Protein AF-A0A7G9XML8-F1 (afdb_monomer_lite)

Sequence (199 aa):
MRRSERLTMWCGAALVASASVTAAAVLVSNGARPLPAREPSGSVPADLAWAVFELCSRPADGRHNILGAWSIDLQDGLLSVDVSESESPADAVDAYEREVNGCLDDYRIGDPATVGFAYQPIIESPAERLLAYDVATRWLLPCIEGHDALPDVVPGVRDYLDARRATWFDLYLNRAVDFEDLLDARRDCGPPTQPYRLL

Radius of gyration: 21.84 Å; chains: 1; bounding box: 42×43×75 Å

Structure (mmCIF, N/CA/C/O backbone):
data_AF-A0A7G9XML8-F1
#
_entry.id   AF-A0A7G9XML8-F1
#
loop_
_atom_site.group_PDB
_atom_site.id
_atom_site.type_symbol
_atom_site.label_atom_id
_atom_site.label_alt_id
_atom_site.label_comp_id
_atom_site.label_asym_id
_atom_site.label_entity_id
_atom_site.label_seq_id
_atom_site.pdbx_PDB_ins_code
_atom_site.Cartn_x
_atom_site.Cartn_y
_atom_site.Cartn_z
_atom_site.occupancy
_atom_site.B_iso_or_equiv
_atom_site.auth_seq_id
_atom_site.auth_comp_id
_atom_site.auth_asym_id
_atom_site.auth_atom_id
_atom_site.pdbx_PDB_model_num
ATOM 1 N N . MET A 1 1 ? -2.679 20.572 52.608 1.00 57.00 1 MET A N 1
ATOM 2 C CA . MET A 1 1 ? -3.728 20.641 51.571 1.00 57.00 1 MET A CA 1
ATOM 3 C C . MET A 1 1 ? -4.949 21.345 52.118 1.00 57.00 1 MET A C 1
ATOM 5 O O . MET A 1 1 ? -5.525 20.882 53.101 1.00 57.00 1 MET A O 1
ATOM 9 N N . ARG A 1 2 ? -5.324 22.462 51.502 1.00 73.62 2 ARG A N 1
ATOM 10 C CA . ARG A 1 2 ? -6.548 23.203 51.830 1.00 73.62 2 ARG A CA 1
ATOM 11 C C . ARG A 1 2 ? -7.771 22.424 51.321 1.00 73.62 2 ARG A C 1
ATOM 13 O O . ARG A 1 2 ? -7.673 21.660 50.365 1.00 73.62 2 ARG A O 1
ATOM 20 N N . ARG A 1 3 ? -8.935 22.589 51.964 1.00 69.50 3 ARG A N 1
ATOM 21 C CA . ARG A 1 3 ? -10.195 21.904 51.578 1.00 69.50 3 ARG A CA 1
ATOM 22 C C . ARG A 1 3 ? -10.560 22.121 50.103 1.00 69.50 3 ARG A C 1
ATOM 24 O O . ARG A 1 3 ? -11.086 21.208 49.478 1.00 69.50 3 ARG A O 1
ATOM 31 N N . SER A 1 4 ? -10.239 23.295 49.563 1.00 65.25 4 SER A N 1
ATOM 32 C CA . SER A 1 4 ? -10.429 23.641 48.153 1.00 65.25 4 SER A CA 1
ATOM 33 C C . SER A 1 4 ? -9.603 22.759 47.214 1.00 65.25 4 SER A C 1
ATOM 35 O O . SER A 1 4 ? -10.154 22.241 46.258 1.00 65.25 4 SER A O 1
ATOM 37 N N . GLU A 1 5 ? -8.329 22.498 47.520 1.00 66.19 5 GLU A N 1
ATOM 38 C CA . GLU A 1 5 ? -7.437 21.668 46.689 1.00 66.19 5 GLU A CA 1
ATOM 39 C C . GLU A 1 5 ? -7.901 20.209 46.618 1.00 66.19 5 GLU A C 1
ATOM 41 O O . GLU A 1 5 ? -7.805 19.571 45.572 1.00 66.19 5 GLU A O 1
ATOM 46 N N . ARG A 1 6 ? -8.454 19.686 47.722 1.00 70.12 6 ARG A N 1
ATOM 47 C CA . ARG A 1 6 ? -9.053 18.345 47.734 1.00 70.12 6 ARG A CA 1
ATOM 48 C C . ARG A 1 6 ? -10.286 18.293 46.835 1.00 70.12 6 ARG A C 1
ATOM 50 O O . ARG A 1 6 ? -10.384 17.388 46.022 1.00 70.12 6 ARG A O 1
ATOM 57 N N . LEU A 1 7 ? -11.191 19.266 46.920 1.00 73.56 7 LEU A N 1
ATOM 58 C CA . LEU A 1 7 ? -12.383 19.300 46.064 1.00 73.56 7 LEU A CA 1
ATOM 59 C C . LEU A 1 7 ? -12.026 19.357 44.572 1.00 73.56 7 LEU A C 1
ATOM 61 O O . LEU A 1 7 ? -12.588 18.594 43.792 1.00 73.56 7 LEU A O 1
ATOM 65 N N . THR A 1 8 ? -11.047 20.176 44.178 1.00 72.81 8 THR A N 1
ATOM 66 C CA . THR A 1 8 ? -10.618 20.261 42.773 1.00 72.81 8 THR A CA 1
ATOM 67 C C . THR A 1 8 ? -10.002 18.953 42.278 1.00 72.81 8 THR A C 1
ATOM 69 O O . THR A 1 8 ? -10.292 18.521 41.166 1.00 72.81 8 THR A O 1
ATOM 72 N N . MET A 1 9 ? -9.194 18.288 43.110 1.00 77.56 9 MET A N 1
ATOM 73 C CA . MET A 1 9 ? -8.561 17.011 42.768 1.00 77.56 9 MET A CA 1
ATOM 74 C C . MET A 1 9 ? -9.592 15.881 42.618 1.00 77.56 9 MET A C 1
ATOM 76 O O . MET A 1 9 ? -9.507 15.096 41.677 1.00 77.56 9 MET A O 1
ATOM 80 N N . TRP A 1 10 ? -10.601 15.831 43.495 1.00 77.00 10 TRP A N 1
ATOM 81 C CA . TRP A 1 10 ? -11.688 14.849 43.413 1.00 77.00 10 TRP A CA 1
ATOM 82 C C . TRP A 1 10 ? -12.587 15.079 42.194 1.00 77.00 10 TRP A C 1
ATOM 84 O O . TRP A 1 10 ? -12.916 14.122 41.497 1.00 77.00 10 TRP A O 1
ATOM 94 N N . CYS A 1 11 ? -12.932 16.332 41.885 1.00 75.31 11 CYS A N 1
ATOM 95 C CA . CYS A 1 11 ? -13.690 16.656 40.676 1.00 75.31 11 CYS A CA 1
ATOM 96 C C . CYS A 1 11 ? -12.900 16.336 39.399 1.00 75.31 11 CYS A C 1
ATOM 98 O O . CYS A 1 11 ? -13.459 15.766 38.466 1.00 75.31 11 CYS A O 1
ATOM 100 N N . GLY A 1 12 ? -11.598 16.644 39.366 1.00 68.25 12 GLY A N 1
ATOM 101 C CA . GLY A 1 12 ? -10.725 16.297 38.241 1.00 68.25 12 GLY A CA 1
ATOM 102 C C . GLY A 1 12 ? -10.620 14.785 38.032 1.00 68.25 12 GLY A C 1
ATOM 103 O O . GLY A 1 12 ? -10.795 14.305 36.915 1.00 68.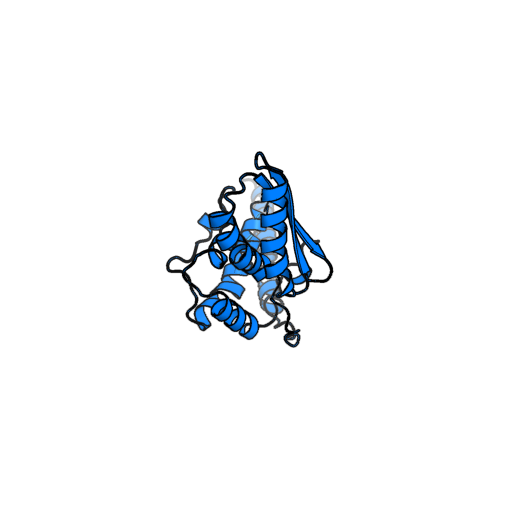25 12 GLY A O 1
ATOM 104 N N . ALA A 1 13 ? -10.424 14.019 39.109 1.00 75.25 13 ALA A N 1
ATOM 105 C CA . ALA A 1 13 ? -10.383 12.559 39.046 1.00 75.25 13 ALA A CA 1
ATOM 106 C C . ALA A 1 13 ? -11.720 11.954 38.582 1.00 75.25 13 ALA A C 1
ATOM 108 O O . ALA A 1 13 ? -11.724 11.035 37.766 1.00 75.25 13 ALA A O 1
ATOM 109 N N . ALA A 1 14 ? -12.852 12.491 39.047 1.00 78.88 14 ALA A N 1
ATOM 110 C CA . ALA A 1 14 ? -14.181 12.046 38.626 1.00 78.88 14 ALA A CA 1
ATOM 111 C C . ALA A 1 14 ? -14.460 12.347 37.142 1.00 78.88 14 ALA A C 1
ATOM 113 O O . ALA A 1 14 ? -15.047 11.521 36.440 1.00 78.88 14 ALA A O 1
ATOM 114 N N . LEU A 1 15 ? -14.005 13.497 36.639 1.00 78.06 15 LEU A N 1
ATOM 115 C CA . LEU A 1 15 ? -14.110 13.848 35.221 1.00 78.06 15 LEU A CA 1
ATOM 116 C C . LEU A 1 15 ? -13.270 12.917 34.342 1.00 78.06 15 LEU A C 1
ATOM 118 O O . LEU A 1 15 ? -13.770 12.407 33.346 1.00 78.06 15 LEU A O 1
ATOM 122 N N . VAL A 1 16 ? -12.029 12.624 34.738 1.00 79.38 16 VAL A N 1
ATOM 123 C CA . VAL A 1 16 ? -11.179 11.679 33.996 1.00 79.38 16 VAL A CA 1
ATOM 124 C C . VAL A 1 16 ? -11.773 10.270 34.030 1.00 79.38 16 VAL A C 1
ATOM 126 O O . VAL A 1 16 ? -11.866 9.620 32.994 1.00 79.38 16 VAL A O 1
ATOM 129 N N . ALA A 1 17 ? -12.241 9.804 35.192 1.00 80.81 17 ALA A N 1
ATOM 130 C CA . ALA A 1 17 ? -12.852 8.483 35.318 1.00 80.81 17 ALA A CA 1
ATOM 131 C C . ALA A 1 17 ? -14.128 8.350 34.471 1.00 80.81 17 ALA A C 1
ATOM 133 O O . ALA A 1 17 ? -14.302 7.353 33.774 1.00 80.81 17 ALA A O 1
ATOM 134 N N . SER A 1 18 ? -15.003 9.360 34.488 1.00 77.88 18 SER A N 1
ATOM 135 C CA . SER A 1 18 ? -16.227 9.359 33.675 1.00 77.88 18 SER A CA 1
ATOM 136 C C . SER A 1 18 ? -15.929 9.427 32.177 1.00 77.88 18 SER A C 1
ATOM 138 O O . SER A 1 18 ? -16.550 8.688 31.413 1.00 77.88 18 SER A O 1
ATOM 140 N N . ALA A 1 19 ? -14.942 10.219 31.750 1.00 73.44 19 ALA A N 1
ATOM 141 C CA . ALA A 1 19 ? -14.500 10.253 30.358 1.00 73.44 19 ALA A CA 1
ATOM 142 C C . ALA A 1 19 ? -13.973 8.884 29.894 1.00 73.44 19 ALA A C 1
ATOM 144 O O . ALA A 1 19 ? -14.398 8.388 28.852 1.00 73.44 19 ALA A O 1
ATOM 145 N N . SER A 1 20 ? -13.132 8.229 30.700 1.00 75.19 20 SER A N 1
ATOM 146 C CA . SER A 1 20 ? -12.597 6.896 30.398 1.00 75.19 20 SER A CA 1
ATOM 147 C C . SER A 1 20 ? -13.688 5.827 30.311 1.00 75.19 20 SER A C 1
ATOM 149 O O . SER A 1 20 ? -13.688 5.022 29.382 1.00 75.19 20 SER A O 1
ATOM 151 N N . VAL A 1 21 ? -14.649 5.829 31.243 1.00 80.56 21 VAL A N 1
ATOM 152 C CA . VAL A 1 21 ? -15.778 4.882 31.227 1.00 80.56 21 VAL A CA 1
ATOM 153 C C . VAL A 1 21 ? -16.678 5.122 30.017 1.00 80.56 21 VAL A C 1
ATOM 155 O O . VAL A 1 21 ? -17.102 4.166 29.374 1.00 80.56 21 VAL A O 1
ATOM 158 N N . THR A 1 22 ? -16.942 6.382 29.670 1.00 76.75 22 THR A N 1
ATOM 159 C CA . THR A 1 22 ? -17.778 6.723 28.510 1.00 76.75 22 THR A CA 1
ATOM 160 C C . THR A 1 22 ? -17.092 6.316 27.210 1.00 76.75 22 THR A C 1
ATOM 162 O O . THR A 1 22 ? -17.722 5.692 26.361 1.00 76.75 22 THR A O 1
ATOM 165 N N . ALA A 1 23 ? -15.790 6.583 27.076 1.00 67.94 23 ALA A N 1
ATOM 166 C CA . ALA A 1 23 ? -15.000 6.146 25.929 1.00 67.94 23 ALA A CA 1
ATOM 167 C C . ALA A 1 23 ? -14.998 4.614 25.793 1.00 67.94 23 ALA A C 1
ATOM 169 O O . ALA A 1 23 ? -15.255 4.096 24.708 1.00 67.94 23 ALA A O 1
ATOM 170 N N . ALA A 1 24 ? -14.801 3.885 26.898 1.00 71.06 24 ALA A N 1
ATOM 171 C CA . ALA A 1 24 ? -14.866 2.426 26.908 1.00 71.06 24 ALA A CA 1
ATOM 172 C C . ALA A 1 24 ? -16.262 1.902 26.528 1.00 71.06 24 ALA A C 1
ATOM 174 O O . ALA A 1 24 ? -16.375 0.990 25.717 1.00 71.06 24 ALA A O 1
ATOM 175 N N . ALA A 1 25 ? -17.335 2.496 27.055 1.00 70.12 25 ALA A N 1
ATOM 176 C CA . ALA A 1 25 ? -18.705 2.095 26.738 1.00 70.12 25 ALA A CA 1
ATOM 177 C C . ALA A 1 25 ? -19.073 2.371 25.270 1.00 70.12 25 ALA A C 1
ATOM 179 O O . ALA A 1 25 ? -19.730 1.549 24.628 1.00 70.12 25 ALA A O 1
ATOM 180 N N . VAL A 1 26 ? -18.624 3.499 24.714 1.00 71.81 26 VAL A N 1
ATOM 181 C CA . VAL A 1 26 ? -18.795 3.826 23.291 1.00 71.81 26 VAL A CA 1
ATOM 182 C C . VAL A 1 26 ? -18.026 2.834 22.417 1.00 71.81 26 VAL A C 1
ATOM 184 O O . VAL A 1 26 ? -18.598 2.317 21.459 1.00 71.81 26 VAL A O 1
ATOM 187 N N . LEU A 1 27 ? -16.786 2.499 22.784 1.00 67.44 27 LEU A N 1
ATOM 188 C CA . LEU A 1 27 ? -15.982 1.479 22.105 1.00 67.44 27 LEU A CA 1
ATOM 189 C C . LEU A 1 27 ? -16.622 0.089 22.180 1.00 67.44 27 LEU A C 1
ATOM 191 O O . LEU A 1 27 ? -16.648 -0.616 21.186 1.00 67.44 27 LEU A O 1
ATOM 195 N N . VAL A 1 28 ? -17.196 -0.318 23.310 1.00 71.81 28 VAL A N 1
ATOM 196 C CA . VAL A 1 28 ? -17.863 -1.629 23.412 1.00 71.81 28 VAL A CA 1
ATOM 197 C C . VAL A 1 28 ? -19.164 -1.663 22.603 1.00 71.81 28 VAL A C 1
ATOM 199 O O . VAL A 1 28 ? -19.473 -2.666 21.969 1.00 71.81 28 VAL A O 1
ATOM 202 N N . SER A 1 29 ? -19.932 -0.570 22.596 1.00 64.12 29 SER A N 1
ATOM 203 C CA . SER A 1 29 ? -21.234 -0.514 21.911 1.00 64.12 29 SER A CA 1
ATOM 204 C C . SER A 1 29 ? -21.146 -0.279 20.400 1.00 64.12 29 SER A C 1
ATOM 206 O O . SER A 1 29 ? -22.057 -0.677 19.670 1.00 64.12 29 SER A O 1
ATOM 208 N N . ASN A 1 30 ? -20.070 0.352 19.920 1.00 58.28 30 ASN A N 1
ATOM 209 C CA . ASN A 1 30 ? -19.901 0.714 18.509 1.00 58.28 30 ASN A CA 1
ATOM 210 C C . ASN A 1 30 ? -18.621 0.156 17.869 1.00 58.28 30 ASN A C 1
ATOM 212 O O . ASN A 1 30 ? -18.484 0.224 16.653 1.00 58.28 30 ASN A O 1
ATOM 216 N N . GLY A 1 31 ? -17.688 -0.391 18.648 1.00 43.03 31 GLY A N 1
ATOM 217 C CA . GLY A 1 31 ? -16.315 -0.665 18.207 1.00 43.03 31 GLY A CA 1
ATOM 218 C C . GLY A 1 31 ? -16.097 -1.917 17.368 1.00 43.03 31 GLY A C 1
ATOM 219 O O . GLY A 1 31 ? -14.954 -2.217 17.056 1.00 43.03 31 GLY A O 1
ATOM 220 N N . ALA A 1 32 ? -17.143 -2.636 16.974 1.00 44.62 32 ALA A N 1
ATOM 221 C CA . ALA A 1 32 ? -17.029 -3.712 15.992 1.00 44.62 32 ALA A CA 1
ATOM 222 C C . ALA A 1 32 ? -18.414 -4.053 15.436 1.00 44.62 32 ALA A C 1
ATOM 224 O O . ALA A 1 32 ? -18.978 -5.102 15.738 1.00 44.62 32 ALA A O 1
ATOM 225 N N . ARG A 1 33 ? -19.019 -3.153 14.653 1.00 45.78 33 ARG A N 1
ATOM 226 C CA . ARG A 1 33 ? -20.090 -3.601 13.756 1.00 45.78 33 ARG A CA 1
ATOM 227 C C . ARG A 1 33 ? -19.425 -4.118 12.486 1.00 45.78 33 ARG A C 1
ATOM 229 O O . ARG A 1 33 ? -18.713 -3.329 11.865 1.00 45.78 33 ARG A O 1
ATOM 236 N N . PRO A 1 34 ? -19.631 -5.395 12.111 1.00 44.47 34 PRO A N 1
ATOM 237 C CA . PRO A 1 34 ? -19.192 -5.890 10.818 1.00 44.47 34 PRO A CA 1
ATOM 238 C C . PRO A 1 34 ? -19.769 -4.961 9.760 1.00 44.47 34 PRO A C 1
ATOM 240 O O . PRO A 1 34 ? -20.989 -4.770 9.692 1.00 44.47 34 PRO A O 1
ATOM 243 N N . LEU A 1 35 ? -18.899 -4.314 8.995 1.00 48.81 35 LEU A N 1
ATOM 244 C CA . LEU A 1 35 ? -19.364 -3.578 7.836 1.00 48.81 35 LEU A CA 1
ATOM 245 C C . LEU A 1 35 ? -19.873 -4.604 6.822 1.00 48.81 35 LEU A C 1
ATOM 247 O O . LEU A 1 35 ? -19.324 -5.707 6.745 1.00 48.81 35 LEU A O 1
ATOM 251 N N . PRO A 1 36 ? -20.963 -4.300 6.098 1.00 46.88 36 PRO A N 1
ATOM 252 C CA . PRO A 1 36 ? -21.471 -5.216 5.095 1.00 46.88 36 PRO A CA 1
ATOM 253 C C . PRO A 1 36 ? -20.340 -5.523 4.114 1.00 46.88 36 PRO A C 1
ATOM 255 O O . PRO A 1 36 ? -19.750 -4.603 3.541 1.00 46.88 36 PRO A O 1
ATOM 258 N N . ALA A 1 37 ? -20.028 -6.810 3.958 1.00 48.31 37 ALA A N 1
ATOM 259 C CA . ALA A 1 37 ? -19.099 -7.261 2.941 1.00 48.31 37 ALA A CA 1
ATOM 260 C C . ALA A 1 37 ? -19.627 -6.766 1.589 1.00 48.31 37 ALA A C 1
ATOM 262 O O . ALA A 1 37 ? -20.730 -7.125 1.174 1.00 48.31 37 ALA A O 1
ATOM 263 N N . ARG A 1 38 ? -18.881 -5.873 0.935 1.00 53.16 38 ARG A N 1
ATOM 264 C CA . ARG A 1 38 ? -19.105 -5.610 -0.486 1.00 53.16 38 ARG A CA 1
ATOM 265 C C . ARG A 1 38 ? -18.672 -6.860 -1.240 1.00 53.16 38 ARG A C 1
ATOM 267 O O . ARG A 1 38 ? -17.655 -7.450 -0.887 1.00 53.16 38 ARG A O 1
ATOM 274 N N . GLU A 1 39 ? -19.451 -7.252 -2.245 1.00 49.41 39 GLU A N 1
ATOM 275 C CA . GLU A 1 39 ? -19.050 -8.324 -3.154 1.00 49.41 39 GLU A CA 1
ATOM 276 C C . GLU A 1 39 ? -17.652 -8.023 -3.720 1.00 49.41 39 GLU A C 1
ATOM 278 O O . GLU A 1 39 ? -17.368 -6.854 -4.017 1.00 49.41 39 GLU A O 1
ATOM 283 N N . PRO A 1 40 ? -16.777 -9.036 -3.858 1.00 54.44 40 PRO A N 1
ATOM 284 C CA . PRO A 1 40 ? -15.462 -8.836 -4.441 1.00 54.44 40 PRO A CA 1
ATOM 285 C C . PRO A 1 40 ? -15.636 -8.276 -5.853 1.00 54.44 40 PRO A C 1
ATOM 287 O O . PRO A 1 40 ? -16.155 -8.945 -6.743 1.00 54.44 40 PRO A O 1
ATOM 290 N N . SER A 1 41 ? -15.191 -7.044 -6.082 1.00 60.09 41 SER A N 1
ATOM 291 C CA . SER A 1 41 ? -15.309 -6.349 -7.370 1.00 60.09 41 SER A CA 1
ATOM 292 C C . SER A 1 41 ? -14.371 -6.902 -8.453 1.00 60.09 41 SER A C 1
ATOM 294 O O . SER A 1 41 ? -14.125 -6.230 -9.450 1.00 60.09 41 SER A O 1
ATOM 296 N N . GLY A 1 42 ? -13.775 -8.082 -8.248 1.00 71.75 42 GLY A N 1
ATOM 297 C CA . GLY A 1 42 ? -12.651 -8.611 -9.032 1.00 71.75 42 GLY A CA 1
ATOM 298 C C . GLY A 1 42 ? -11.346 -7.817 -8.861 1.00 71.75 42 GLY A C 1
ATOM 299 O O . GLY A 1 42 ? -10.267 -8.367 -9.053 1.00 71.75 42 GLY A O 1
ATOM 300 N N . SER A 1 43 ? -11.433 -6.554 -8.437 1.00 86.69 43 SER A N 1
ATOM 301 C CA . SER A 1 43 ? -10.304 -5.666 -8.173 1.00 86.69 43 SER A CA 1
ATOM 302 C C . SER A 1 43 ? -9.438 -6.136 -7.005 1.00 86.69 43 SER A C 1
ATOM 304 O O . SER A 1 43 ? -9.937 -6.687 -6.021 1.00 86.69 43 SER A O 1
ATOM 306 N N . VAL A 1 44 ? -8.153 -5.814 -7.080 1.00 87.31 44 VAL A N 1
ATOM 307 C CA . VAL A 1 44 ? -7.190 -5.944 -5.991 1.00 87.31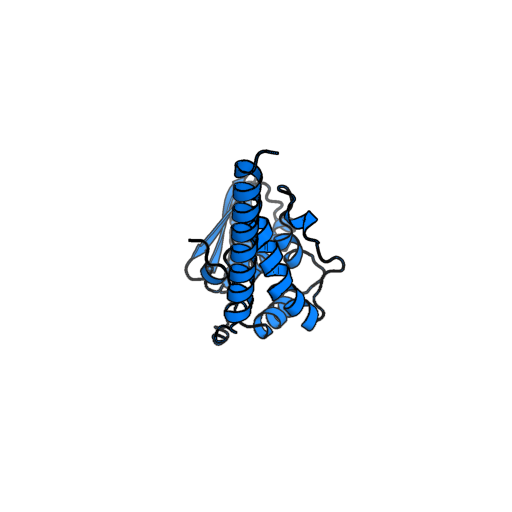 44 VAL A CA 1
ATOM 308 C C . VAL A 1 44 ? -7.575 -4.986 -4.852 1.00 87.31 44 VAL A C 1
ATOM 310 O O . VAL A 1 44 ? -7.826 -3.804 -5.110 1.00 87.31 44 VAL A O 1
ATOM 313 N N . PRO A 1 45 ? -7.654 -5.451 -3.592 1.00 83.31 45 PRO A N 1
ATOM 314 C CA . PRO A 1 45 ? -7.819 -4.581 -2.430 1.00 83.31 45 PRO A CA 1
ATOM 315 C C . PRO A 1 45 ? -6.771 -3.461 -2.406 1.00 83.31 45 PRO A C 1
ATOM 317 O O . PRO A 1 45 ? -5.590 -3.700 -2.639 1.00 83.31 45 PRO A O 1
ATOM 320 N N . ALA A 1 46 ? -7.193 -2.224 -2.143 1.00 81.25 46 ALA A N 1
ATOM 321 C CA . ALA A 1 46 ? -6.321 -1.055 -2.287 1.00 81.25 46 ALA A CA 1
ATOM 322 C C . ALA A 1 46 ? -5.128 -1.029 -1.308 1.00 81.25 46 ALA A C 1
ATOM 324 O O . ALA A 1 46 ? -4.147 -0.332 -1.546 1.00 81.25 46 ALA A O 1
ATOM 325 N N . ASP A 1 47 ? -5.175 -1.815 -0.233 1.00 77.25 47 ASP A N 1
ATOM 326 C CA . ASP A 1 47 ? -4.087 -2.017 0.721 1.00 77.25 47 ASP A CA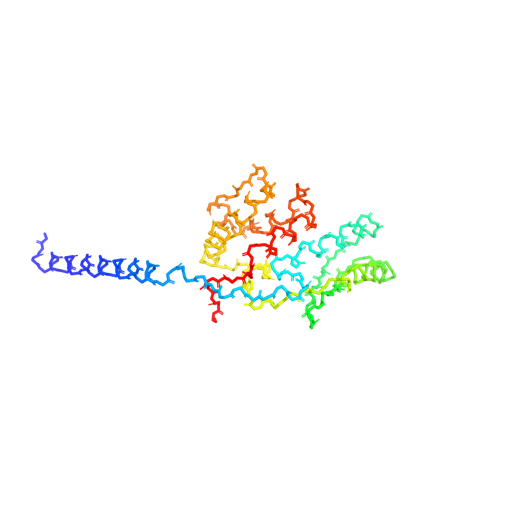 1
ATOM 327 C C . ASP A 1 47 ? -2.974 -2.910 0.162 1.00 77.25 47 ASP A C 1
ATOM 329 O O . ASP A 1 47 ? -1.864 -2.887 0.682 1.00 77.25 47 ASP A O 1
ATOM 333 N N . LEU A 1 48 ? -3.242 -3.625 -0.934 1.00 82.31 48 LEU A N 1
ATOM 334 C CA . LEU A 1 48 ? -2.261 -4.411 -1.680 1.00 82.31 48 LEU A CA 1
ATOM 335 C C . LEU A 1 48 ? -1.669 -3.661 -2.885 1.00 82.31 48 LEU A C 1
ATOM 337 O O . LEU A 1 48 ? -0.847 -4.230 -3.599 1.00 82.31 48 LEU A O 1
ATOM 341 N N . ALA A 1 49 ? -2.034 -2.393 -3.117 1.00 84.19 49 ALA A N 1
ATOM 342 C CA . ALA A 1 49 ? -1.538 -1.607 -4.255 1.00 84.19 49 ALA A CA 1
ATOM 343 C C . ALA A 1 49 ? 0.001 -1.557 -4.315 1.00 84.19 49 ALA A C 1
ATOM 345 O O . ALA A 1 49 ? 0.597 -1.709 -5.378 1.00 84.19 49 ALA A O 1
ATOM 346 N N . TRP A 1 50 ? 0.653 -1.423 -3.159 1.00 80.94 50 TRP A N 1
ATOM 347 C CA . TRP A 1 50 ? 2.112 -1.441 -3.058 1.00 80.94 50 TRP A CA 1
ATOM 348 C C . TRP A 1 50 ? 2.734 -2.812 -3.344 1.00 80.94 50 TRP A C 1
ATOM 350 O O . TRP A 1 50 ? 3.805 -2.878 -3.941 1.00 80.94 50 TRP A O 1
ATOM 360 N N . ALA A 1 51 ? 2.063 -3.900 -2.958 1.00 82.81 51 ALA A N 1
ATOM 361 C CA . ALA A 1 51 ? 2.522 -5.252 -3.268 1.00 82.81 51 ALA A CA 1
ATOM 362 C C . ALA A 1 51 ? 2.452 -5.526 -4.781 1.00 82.81 51 ALA A C 1
ATOM 364 O O . ALA A 1 51 ? 3.395 -6.082 -5.339 1.00 82.81 51 ALA A O 1
ATOM 365 N N . VAL A 1 52 ? 1.390 -5.056 -5.451 1.00 87.75 52 VAL A N 1
ATOM 366 C CA . VAL A 1 52 ? 1.275 -5.082 -6.921 1.00 87.75 52 VAL A CA 1
ATOM 367 C C . VAL A 1 52 ? 2.400 -4.280 -7.569 1.00 87.75 52 VAL A C 1
ATOM 369 O O . VAL A 1 52 ? 3.072 -4.782 -8.468 1.00 87.75 52 VAL A O 1
ATOM 372 N N . PHE A 1 53 ? 2.636 -3.051 -7.095 1.00 87.12 53 PHE A N 1
ATOM 373 C CA . PHE A 1 53 ? 3.725 -2.226 -7.610 1.00 87.12 53 PHE A CA 1
ATOM 374 C C . PHE A 1 53 ? 5.069 -2.962 -7.528 1.00 87.12 53 PHE A C 1
ATOM 376 O O . PHE A 1 53 ? 5.765 -3.048 -8.534 1.00 87.12 53 PHE A O 1
ATOM 383 N N . GLU A 1 54 ? 5.412 -3.555 -6.383 1.00 84.38 54 GLU A N 1
ATOM 384 C CA . GLU A 1 54 ? 6.691 -4.259 -6.209 1.00 84.38 54 GLU A CA 1
ATOM 385 C C . GLU A 1 54 ? 6.803 -5.568 -6.985 1.00 84.38 54 GLU A C 1
ATOM 387 O O . GLU A 1 54 ? 7.900 -5.920 -7.429 1.00 84.38 54 GLU A O 1
ATOM 392 N N . LEU A 1 55 ? 5.688 -6.277 -7.182 1.00 87.44 55 LEU A N 1
ATOM 393 C CA . LEU A 1 55 ? 5.630 -7.434 -8.072 1.00 87.44 55 LEU A CA 1
ATOM 394 C C . LEU A 1 55 ? 6.029 -7.040 -9.504 1.00 87.44 55 LEU A C 1
ATOM 396 O O . LEU A 1 55 ? 6.798 -7.758 -10.146 1.00 87.44 55 LEU A O 1
ATOM 400 N N . CYS A 1 56 ? 5.552 -5.885 -9.974 1.00 90.31 56 CYS A N 1
ATOM 401 C CA . CYS A 1 56 ? 5.828 -5.382 -11.316 1.00 90.31 56 CYS A CA 1
ATOM 402 C C . CYS A 1 56 ? 7.193 -4.685 -11.450 1.00 90.31 56 CYS A C 1
ATOM 404 O O . CYS A 1 56 ? 7.873 -4.869 -12.461 1.00 90.31 56 CYS A O 1
ATOM 406 N N . SER A 1 57 ? 7.624 -3.908 -10.453 1.00 88.19 57 SER A N 1
ATOM 407 C CA . SER A 1 57 ? 8.835 -3.083 -10.542 1.00 88.19 57 SER A CA 1
ATOM 408 C C . SER A 1 57 ? 10.121 -3.855 -10.276 1.00 88.19 57 SER A C 1
ATOM 410 O O . SER A 1 57 ? 11.085 -3.683 -11.016 1.00 88.19 57 SER A O 1
ATOM 412 N N . ARG A 1 58 ? 10.162 -4.789 -9.314 1.00 84.75 58 ARG A N 1
ATOM 413 C CA . ARG A 1 58 ? 11.416 -5.487 -8.958 1.00 84.75 58 ARG A CA 1
ATOM 414 C C . ARG A 1 58 ? 12.106 -6.214 -10.116 1.00 84.75 58 ARG A C 1
ATOM 416 O O . ARG A 1 58 ? 13.335 -6.124 -10.217 1.00 84.75 58 ARG A O 1
ATOM 423 N N . PRO A 1 59 ? 11.397 -6.976 -10.974 1.00 83.06 59 PRO A N 1
ATOM 424 C CA . PRO A 1 59 ? 12.031 -7.608 -12.127 1.00 83.06 59 PRO A CA 1
ATOM 425 C C . PRO A 1 59 ? 12.632 -6.577 -13.089 1.00 83.06 59 PRO A C 1
ATOM 427 O O . PRO A 1 59 ? 13.703 -6.825 -13.648 1.00 83.06 59 PRO A O 1
ATOM 430 N N . ALA A 1 60 ? 11.962 -5.433 -13.255 1.00 82.50 60 ALA A N 1
ATOM 431 C CA . ALA A 1 60 ? 12.414 -4.324 -14.083 1.00 82.50 60 ALA A CA 1
ATOM 432 C C . ALA A 1 60 ? 13.617 -3.603 -13.449 1.00 82.50 60 ALA A C 1
ATOM 434 O O . ALA A 1 60 ? 14.596 -3.341 -14.147 1.00 82.50 60 ALA A O 1
ATOM 435 N N . ASP A 1 61 ? 13.618 -3.379 -12.132 1.00 82.56 61 ASP A N 1
ATOM 436 C CA . ASP A 1 61 ? 14.721 -2.749 -11.392 1.00 82.56 61 ASP A CA 1
ATOM 437 C C . ASP A 1 61 ? 16.032 -3.513 -11.604 1.00 82.56 61 ASP A C 1
ATOM 439 O O . ASP A 1 61 ? 17.066 -2.924 -11.918 1.00 82.56 61 ASP A O 1
ATOM 443 N N . GLY A 1 62 ? 15.986 -4.846 -11.501 1.00 77.06 62 GLY A N 1
ATOM 444 C CA . GLY A 1 62 ? 17.155 -5.700 -11.716 1.00 77.06 62 GLY A CA 1
ATOM 445 C C . GLY A 1 62 ? 17.679 -5.698 -13.158 1.00 77.06 62 GLY A C 1
ATOM 446 O O . GLY A 1 62 ? 18.854 -5.997 -13.373 1.00 77.06 62 GLY A O 1
ATOM 447 N N . ARG A 1 63 ? 16.831 -5.376 -14.145 1.00 83.75 63 ARG A N 1
ATOM 448 C CA . ARG A 1 63 ? 17.190 -5.322 -15.574 1.00 83.75 63 ARG A CA 1
ATOM 449 C C . ARG A 1 63 ? 17.693 -3.949 -16.006 1.00 83.75 63 ARG A C 1
ATOM 451 O O . ARG A 1 63 ? 18.692 -3.868 -16.717 1.00 83.75 63 ARG A O 1
ATOM 458 N N . HIS A 1 64 ? 16.988 -2.899 -15.600 1.00 80.69 64 HIS A N 1
ATOM 459 C CA . HIS A 1 64 ? 17.202 -1.533 -16.082 1.00 80.69 64 HIS A CA 1
ATOM 460 C C . HIS A 1 64 ? 18.085 -0.708 -15.146 1.00 80.69 64 HIS A C 1
ATOM 462 O O . HIS A 1 64 ? 18.703 0.253 -15.595 1.00 80.69 64 HIS A O 1
ATOM 468 N N . ASN A 1 65 ? 18.193 -1.100 -13.869 1.00 81.19 65 ASN A N 1
ATOM 469 C CA . ASN A 1 65 ? 19.009 -0.431 -12.853 1.00 81.19 65 ASN A CA 1
ATOM 470 C C . ASN A 1 65 ? 18.758 1.089 -12.803 1.00 81.19 65 ASN A C 1
ATOM 472 O O . ASN A 1 65 ? 19.696 1.891 -12.754 1.00 81.19 65 ASN A O 1
ATOM 476 N N . ILE A 1 66 ? 17.482 1.481 -12.868 1.00 79.88 66 ILE A N 1
ATOM 477 C CA . ILE A 1 66 ? 17.066 2.880 -12.793 1.00 79.88 66 ILE A CA 1
ATOM 478 C C . ILE A 1 66 ? 17.235 3.359 -11.352 1.00 79.88 66 ILE A C 1
ATOM 480 O O . ILE A 1 66 ? 16.614 2.841 -10.428 1.00 79.88 66 ILE A O 1
ATOM 484 N N . LEU A 1 67 ? 18.095 4.359 -11.168 1.00 72.69 67 LEU A N 1
ATOM 485 C CA . LEU A 1 67 ? 18.214 5.102 -9.920 1.00 72.69 67 LEU A CA 1
ATOM 486 C C . LEU A 1 67 ? 17.555 6.461 -10.138 1.00 72.69 67 LEU A C 1
ATOM 488 O O . LEU A 1 67 ? 17.952 7.210 -11.037 1.00 72.69 67 LEU A O 1
ATOM 492 N N . GLY A 1 68 ? 16.528 6.759 -9.349 1.00 74.94 68 GLY A N 1
ATOM 493 C CA . GLY A 1 68 ? 15.769 7.985 -9.523 1.00 74.94 68 GLY A CA 1
ATOM 494 C C . GLY A 1 68 ? 14.621 8.178 -8.543 1.00 74.94 68 GLY A C 1
ATOM 495 O O . GLY A 1 68 ? 14.310 7.289 -7.748 1.00 74.94 68 GLY A O 1
ATOM 496 N N . ALA A 1 69 ? 14.005 9.356 -8.611 1.00 76.81 69 ALA A N 1
ATOM 497 C CA . ALA A 1 69 ? 12.706 9.621 -8.015 1.00 76.81 69 ALA A CA 1
ATOM 498 C C . ALA A 1 69 ? 11.606 9.176 -8.983 1.00 76.81 69 ALA A C 1
ATOM 500 O O . ALA A 1 69 ? 11.697 9.385 -10.192 1.00 76.81 69 ALA A O 1
ATOM 501 N N . TRP A 1 70 ? 10.567 8.564 -8.433 1.00 82.81 70 TRP A N 1
ATOM 502 C CA . TRP A 1 70 ? 9.427 8.041 -9.168 1.00 82.81 70 TRP A CA 1
ATOM 503 C C . TRP A 1 70 ? 8.148 8.520 -8.496 1.00 82.81 70 TRP A C 1
ATOM 505 O O . TRP A 1 70 ? 8.066 8.634 -7.271 1.00 82.81 70 TRP A O 1
ATOM 515 N N . SER A 1 71 ? 7.160 8.831 -9.320 1.00 83.44 71 SER A N 1
ATOM 516 C CA . SER A 1 71 ? 5.787 9.089 -8.920 1.00 83.44 71 SER A CA 1
ATOM 517 C C . SER A 1 71 ? 4.931 7.886 -9.273 1.00 83.44 71 SER A C 1
ATOM 519 O O . SER A 1 71 ? 5.091 7.284 -10.333 1.00 83.44 71 SER A O 1
ATOM 521 N N . ILE A 1 72 ? 4.017 7.552 -8.367 1.00 83.81 72 ILE A N 1
ATOM 522 C CA . ILE A 1 72 ? 2.977 6.558 -8.600 1.00 83.81 72 ILE A CA 1
ATOM 523 C C . ILE A 1 72 ? 1.651 7.292 -8.600 1.00 83.81 72 ILE A C 1
ATOM 525 O O . ILE A 1 72 ? 1.291 7.931 -7.607 1.00 83.81 72 ILE A O 1
ATOM 529 N N . ASP A 1 73 ? 0.918 7.147 -9.689 1.00 85.81 73 ASP A N 1
ATOM 530 C CA . ASP A 1 73 ? -0.435 7.651 -9.824 1.00 85.81 73 ASP A CA 1
ATOM 531 C C . ASP A 1 73 ? -1.425 6.491 -9.854 1.00 85.81 73 ASP A C 1
ATOM 533 O O . ASP A 1 73 ? -1.129 5.402 -10.342 1.00 85.81 73 ASP A O 1
ATOM 537 N N . LEU A 1 74 ? -2.624 6.734 -9.327 1.00 85.81 74 LEU A N 1
ATOM 538 C CA . LEU A 1 74 ? -3.745 5.807 -9.410 1.00 85.81 74 LEU A CA 1
ATOM 539 C C . LEU A 1 74 ? -4.941 6.532 -10.009 1.00 85.81 74 LEU A C 1
ATOM 541 O O . LEU A 1 74 ? -5.560 7.373 -9.355 1.00 85.81 74 LEU A O 1
ATOM 545 N N . GLN A 1 75 ? -5.270 6.196 -11.254 1.00 86.12 75 GLN A N 1
ATOM 546 C CA . GLN A 1 75 ? -6.381 6.792 -11.993 1.00 86.12 75 GLN A CA 1
ATOM 547 C C . GLN A 1 75 ? -7.339 5.698 -12.451 1.00 86.12 75 GLN A C 1
ATOM 549 O O . GLN A 1 75 ? -6.930 4.690 -13.016 1.00 86.12 75 GLN A O 1
ATOM 554 N N . ASP A 1 76 ? -8.630 5.860 -12.154 1.00 86.75 76 ASP A N 1
ATOM 555 C CA . ASP A 1 76 ? -9.688 4.903 -12.514 1.00 86.75 76 ASP A CA 1
ATOM 556 C C . ASP A 1 76 ? -9.436 3.442 -12.073 1.00 86.75 76 ASP A C 1
ATOM 558 O O . ASP A 1 76 ? -10.001 2.493 -12.632 1.00 86.75 76 ASP A O 1
ATOM 562 N N . GLY A 1 77 ? -8.636 3.260 -11.018 1.00 86.12 77 GLY A N 1
ATOM 563 C CA . GLY A 1 77 ? -8.246 1.952 -10.495 1.00 86.12 77 GLY A CA 1
ATOM 564 C C . GLY A 1 77 ? -7.026 1.337 -11.185 1.00 86.12 77 GLY A C 1
ATOM 565 O O . GLY A 1 77 ? -6.735 0.182 -10.920 1.00 86.12 77 GLY A O 1
ATOM 566 N N . LEU A 1 78 ? -6.323 2.059 -12.054 1.00 89.38 78 LEU A N 1
ATOM 567 C CA . LEU A 1 78 ? -5.080 1.608 -12.679 1.00 89.38 78 LEU A CA 1
ATOM 568 C C . LEU A 1 78 ? -3.896 2.378 -12.098 1.00 89.38 78 LEU A C 1
ATOM 570 O O . LEU A 1 78 ? -3.937 3.608 -12.013 1.00 89.38 78 LEU A O 1
ATOM 574 N N . LEU A 1 79 ? -2.873 1.639 -11.669 1.00 89.94 79 LEU A N 1
ATOM 575 C CA . LEU A 1 79 ? -1.613 2.220 -11.221 1.00 89.94 79 LEU A CA 1
ATOM 576 C C . LEU A 1 79 ? -0.743 2.553 -12.430 1.00 89.94 79 LEU A C 1
ATOM 578 O O . LEU A 1 79 ? -0.659 1.767 -13.369 1.00 89.94 79 LEU A O 1
ATOM 582 N N . SER A 1 80 ? -0.047 3.678 -12.361 1.00 91.75 80 SER A N 1
ATOM 583 C CA . SER A 1 80 ? 0.989 4.044 -13.319 1.00 91.75 80 SER A CA 1
ATOM 584 C C . SER A 1 80 ? 2.194 4.633 -12.605 1.00 91.75 80 SER A C 1
ATOM 586 O O . SER A 1 80 ? 2.062 5.274 -11.563 1.00 91.75 80 SER A O 1
ATOM 588 N N . VAL A 1 81 ? 3.363 4.429 -13.192 1.00 90.06 81 VAL A N 1
ATOM 589 C CA . VAL A 1 81 ? 4.660 4.883 -12.702 1.00 90.06 81 VAL A CA 1
ATOM 590 C C . VAL A 1 81 ? 5.275 5.812 -13.735 1.00 90.06 81 VAL A C 1
ATOM 592 O O . VAL A 1 81 ? 5.270 5.504 -14.928 1.00 90.06 81 VAL A O 1
ATOM 595 N N . ASP A 1 82 ? 5.816 6.917 -13.240 1.00 91.88 82 ASP A N 1
ATOM 596 C CA . ASP A 1 82 ? 6.588 7.903 -13.995 1.00 91.88 82 ASP A CA 1
ATOM 597 C C . ASP A 1 82 ? 7.870 8.216 -13.215 1.00 91.88 82 ASP A C 1
ATOM 599 O O . ASP A 1 82 ? 7.841 8.419 -11.997 1.00 91.88 82 ASP A O 1
ATOM 603 N N . VAL A 1 83 ? 9.013 8.196 -13.889 1.00 89.25 83 VAL A N 1
ATOM 604 C CA . VAL A 1 83 ? 10.326 8.470 -13.311 1.00 89.25 83 VAL A CA 1
ATOM 605 C C . VAL A 1 83 ? 10.649 9.943 -13.545 1.00 89.25 83 VAL A C 1
ATOM 607 O O . VAL A 1 83 ? 11.115 10.358 -14.604 1.00 89.25 83 VAL A O 1
ATOM 610 N N . SER A 1 84 ? 10.437 10.746 -12.507 1.00 83.31 84 SER A N 1
ATOM 611 C CA . SER A 1 84 ? 10.533 12.208 -12.573 1.00 83.31 84 SER A CA 1
ATOM 612 C C . SER A 1 84 ? 11.967 12.741 -12.503 1.00 83.31 84 SER A C 1
ATOM 614 O O . SER A 1 84 ? 12.267 13.791 -13.073 1.00 83.31 84 SER A O 1
ATOM 616 N N . GLU A 1 85 ? 12.875 12.031 -11.830 1.00 82.00 85 GLU A N 1
ATOM 617 C CA . GLU A 1 85 ? 14.283 12.423 -11.721 1.00 82.00 85 GLU A CA 1
ATOM 618 C C . GLU A 1 85 ? 15.176 11.192 -11.861 1.00 82.00 85 GLU A C 1
ATOM 620 O O . GLU A 1 85 ? 15.213 10.365 -10.958 1.00 82.00 85 GLU A O 1
ATOM 625 N N . SER A 1 86 ? 15.929 11.060 -12.956 1.00 85.88 86 SER A N 1
ATOM 626 C CA . SER A 1 86 ? 16.919 9.987 -13.112 1.00 85.88 86 SER A CA 1
ATOM 627 C C . SER A 1 86 ? 18.174 10.469 -13.832 1.00 85.88 86 SER A C 1
ATOM 629 O O . SER A 1 86 ? 18.117 11.315 -14.723 1.00 85.88 86 SER A O 1
ATOM 631 N N . GLU A 1 87 ? 19.321 9.908 -13.446 1.00 86.94 87 GLU A N 1
ATOM 632 C CA . GLU A 1 87 ? 20.591 10.078 -14.164 1.00 86.94 87 GLU A CA 1
ATOM 633 C C . GLU A 1 87 ? 20.724 9.103 -15.350 1.00 86.94 87 GLU A C 1
ATOM 635 O O . GLU A 1 87 ? 21.670 9.206 -16.137 1.00 86.94 87 GLU A O 1
ATOM 640 N N . SER A 1 88 ? 19.794 8.150 -15.484 1.00 88.56 88 SER A N 1
ATOM 641 C CA . SER A 1 88 ? 19.793 7.172 -16.569 1.00 88.56 88 SER A CA 1
ATOM 642 C C . SER A 1 88 ? 19.399 7.802 -17.914 1.00 88.56 88 SER A C 1
ATOM 644 O O . SER A 1 88 ? 18.672 8.796 -17.958 1.00 88.56 88 SER A O 1
ATOM 646 N N . PRO A 1 89 ? 19.848 7.221 -19.043 1.00 90.69 89 PRO A N 1
ATOM 647 C CA . PRO A 1 89 ? 19.399 7.625 -20.372 1.00 90.69 89 PRO A CA 1
ATOM 648 C C . PRO A 1 89 ? 17.872 7.554 -20.522 1.00 90.69 89 PRO A C 1
ATOM 650 O O . PRO A 1 89 ? 17.244 6.617 -20.030 1.00 90.69 89 PRO A O 1
ATOM 653 N N . ALA A 1 90 ? 17.283 8.514 -21.242 1.00 90.31 90 ALA A N 1
ATOM 654 C CA . ALA A 1 90 ? 15.830 8.610 -21.413 1.00 90.31 90 ALA A CA 1
ATOM 655 C C . ALA A 1 90 ? 15.209 7.352 -22.047 1.00 90.31 90 ALA A C 1
ATOM 657 O O . ALA A 1 90 ? 14.134 6.930 -21.651 1.00 90.31 90 ALA A O 1
ATOM 658 N N . ASP A 1 91 ? 15.906 6.696 -22.975 1.00 91.75 91 ASP A N 1
ATOM 659 C CA . ASP A 1 91 ? 15.444 5.452 -23.595 1.00 91.75 91 ASP A CA 1
ATOM 660 C C . ASP A 1 91 ? 15.411 4.266 -22.618 1.00 91.75 91 ASP A C 1
ATOM 662 O O . ASP A 1 91 ? 14.561 3.384 -22.751 1.00 91.75 91 ASP A O 1
ATOM 666 N N . ALA A 1 92 ? 16.304 4.251 -21.623 1.00 90.00 92 ALA A N 1
ATOM 667 C CA . ALA A 1 92 ? 16.280 3.265 -20.545 1.00 90.00 92 ALA A CA 1
ATOM 668 C C . ALA A 1 92 ? 15.127 3.532 -19.567 1.00 90.00 92 ALA A C 1
ATOM 670 O O . ALA A 1 92 ? 14.463 2.589 -19.140 1.00 90.00 92 ALA A O 1
ATOM 671 N N . VAL A 1 93 ? 14.858 4.806 -19.260 1.00 91.69 93 VAL A N 1
ATOM 672 C CA . VAL A 1 93 ? 13.700 5.217 -18.451 1.00 91.69 93 VAL A CA 1
ATOM 673 C C . VAL A 1 93 ? 12.392 4.832 -19.148 1.00 91.69 93 VAL A C 1
ATOM 675 O O . VAL A 1 93 ? 11.591 4.104 -18.569 1.00 91.69 93 VAL A O 1
ATOM 678 N N . ASP A 1 94 ? 12.230 5.180 -20.427 1.00 93.44 94 ASP A N 1
ATOM 679 C CA . ASP A 1 94 ? 11.050 4.825 -21.225 1.00 93.44 94 ASP A CA 1
ATOM 680 C C . ASP A 1 94 ? 10.837 3.303 -21.310 1.00 93.44 94 ASP A C 1
ATOM 682 O O . ASP A 1 94 ? 9.706 2.814 -21.393 1.00 93.44 94 ASP A O 1
ATOM 686 N N . ALA A 1 95 ? 11.924 2.525 -21.379 1.00 93.19 95 ALA A N 1
ATOM 687 C CA . ALA A 1 95 ? 11.854 1.068 -21.402 1.00 93.19 95 ALA A CA 1
ATOM 688 C C . ALA A 1 95 ? 11.401 0.502 -20.051 1.00 93.19 95 ALA A C 1
ATOM 690 O O . ALA A 1 95 ? 10.550 -0.388 -20.035 1.00 93.19 95 ALA A O 1
ATOM 691 N N . TYR A 1 96 ? 11.930 1.042 -18.951 1.00 93.50 96 TYR A N 1
ATOM 692 C CA . TYR A 1 96 ? 11.526 0.693 -17.594 1.00 93.50 96 TYR A CA 1
ATOM 693 C C . TYR A 1 96 ? 10.049 1.005 -17.352 1.00 93.50 96 TYR A C 1
ATOM 695 O O . TYR A 1 96 ? 9.284 0.105 -17.015 1.00 93.50 96 TYR A O 1
ATOM 703 N N . GLU A 1 97 ? 9.623 2.246 -17.594 1.00 94.12 97 GLU A N 1
ATOM 704 C CA . GLU A 1 97 ? 8.238 2.673 -17.383 1.00 94.12 97 GLU A CA 1
ATOM 705 C C . GLU A 1 97 ? 7.264 1.842 -18.208 1.00 94.12 97 GLU A C 1
ATOM 707 O O . GLU A 1 97 ? 6.247 1.390 -17.694 1.00 94.12 97 GLU A O 1
ATOM 712 N N . ARG A 1 98 ? 7.580 1.574 -19.481 1.00 95.94 98 ARG A N 1
ATOM 713 C CA . ARG A 1 98 ? 6.729 0.745 -20.343 1.00 95.94 98 ARG A CA 1
ATOM 714 C C . ARG A 1 98 ? 6.600 -0.685 -19.829 1.00 95.94 98 ARG A C 1
ATOM 716 O O . ARG A 1 98 ? 5.532 -1.275 -19.947 1.00 95.94 98 ARG A O 1
ATOM 723 N N . GLU A 1 99 ? 7.680 -1.252 -19.306 1.00 95.19 99 GLU A N 1
ATOM 724 C CA . GLU A 1 99 ? 7.680 -2.605 -18.755 1.00 95.19 99 GLU A CA 1
ATOM 725 C C . GLU A 1 99 ? 6.871 -2.685 -17.458 1.00 95.19 99 GLU A C 1
ATOM 727 O O . GLU A 1 99 ? 6.018 -3.562 -17.324 1.00 95.19 99 GLU A O 1
ATOM 732 N N . VAL A 1 100 ? 7.097 -1.746 -16.534 1.00 93.94 100 VAL A N 1
ATOM 733 C CA . VAL A 1 100 ? 6.379 -1.690 -15.257 1.00 93.94 100 VAL A CA 1
ATOM 734 C C . VAL A 1 100 ? 4.901 -1.387 -15.487 1.00 93.94 100 VAL A C 1
ATOM 736 O O . VAL A 1 100 ? 4.057 -2.152 -15.031 1.00 93.94 100 VAL A O 1
ATOM 739 N N . ASN A 1 101 ? 4.575 -0.342 -16.252 1.00 95.81 101 ASN A N 1
ATOM 740 C CA . ASN A 1 101 ? 3.189 0.031 -16.548 1.00 95.81 101 ASN A CA 1
ATOM 741 C C . ASN A 1 101 ? 2.454 -1.066 -17.326 1.00 95.81 101 ASN A C 1
ATOM 743 O O . ASN A 1 101 ? 1.301 -1.350 -17.026 1.00 95.81 101 ASN A O 1
ATOM 747 N N . GLY A 1 102 ? 3.136 -1.760 -18.244 1.00 95.56 102 GLY A N 1
ATOM 748 C CA . GLY A 1 102 ? 2.552 -2.903 -18.946 1.00 95.56 102 GLY A CA 1
ATOM 749 C C . GLY A 1 102 ? 2.187 -4.072 -18.023 1.00 95.56 102 GLY A C 1
ATOM 750 O O . GLY A 1 102 ? 1.224 -4.773 -18.301 1.00 95.56 102 GLY A O 1
ATOM 751 N N . CYS A 1 103 ? 2.922 -4.276 -16.925 1.00 94.75 103 CYS A N 1
ATOM 752 C CA . CYS A 1 103 ? 2.541 -5.228 -15.877 1.00 94.75 103 CYS A CA 1
ATOM 753 C C . CYS A 1 103 ? 1.399 -4.691 -14.999 1.00 94.75 103 CYS A C 1
ATOM 755 O O . CYS A 1 103 ? 0.489 -5.437 -14.649 1.00 94.75 103 CYS A O 1
ATOM 757 N N . LEU A 1 104 ? 1.423 -3.400 -14.650 1.00 93.12 104 LEU A N 1
ATOM 758 C CA . LEU A 1 104 ? 0.392 -2.771 -13.813 1.00 93.12 104 LEU A CA 1
ATOM 759 C C . LEU A 1 104 ? -0.991 -2.754 -14.477 1.00 93.12 104 LEU A C 1
ATOM 761 O O . LEU A 1 104 ? -1.993 -2.854 -13.770 1.00 93.12 104 LEU A O 1
ATOM 765 N N . ASP A 1 105 ? -1.052 -2.691 -15.809 1.00 94.00 105 ASP A N 1
ATOM 766 C CA . ASP A 1 105 ? -2.297 -2.717 -16.588 1.00 94.00 105 ASP A CA 1
ATOM 767 C C . ASP A 1 105 ? -3.157 -3.974 -16.334 1.00 94.00 105 ASP A C 1
ATOM 769 O O . ASP A 1 105 ? -4.381 -3.932 -16.502 1.00 94.00 105 ASP A O 1
ATOM 773 N N . ASP A 1 106 ? -2.551 -5.077 -15.879 1.00 93.44 106 ASP A N 1
ATOM 774 C CA . ASP A 1 106 ? -3.255 -6.323 -15.551 1.00 93.44 106 ASP A CA 1
ATOM 775 C C . ASP A 1 106 ? -3.999 -6.259 -14.202 1.00 93.44 106 ASP A C 1
ATOM 777 O O . ASP A 1 106 ? -4.855 -7.103 -13.909 1.00 93.44 106 ASP A O 1
ATOM 781 N N . TYR A 1 107 ? -3.728 -5.242 -13.377 1.00 91.31 107 TYR A N 1
ATOM 782 C CA . TYR A 1 107 ? -4.256 -5.131 -12.020 1.00 91.31 107 TYR A CA 1
ATOM 783 C C . TYR A 1 107 ? -5.143 -3.903 -11.855 1.00 91.31 107 TYR A C 1
ATOM 785 O O . TYR A 1 107 ? -4.696 -2.758 -11.855 1.00 91.31 107 TYR A O 1
ATOM 793 N N . ARG A 1 108 ? -6.431 -4.145 -11.587 1.00 92.50 108 ARG A N 1
ATOM 794 C CA . ARG A 1 108 ? -7.353 -3.078 -11.193 1.00 92.50 108 ARG A CA 1
ATOM 795 C C . ARG A 1 108 ? -7.412 -2.953 -9.678 1.00 92.50 108 ARG A C 1
ATOM 797 O O . ARG A 1 108 ? -7.922 -3.849 -9.014 1.00 92.50 108 ARG A O 1
ATOM 804 N N . ILE A 1 109 ? -6.939 -1.842 -9.135 1.00 88.38 109 ILE A N 1
ATOM 805 C CA . ILE A 1 109 ? -6.978 -1.508 -7.713 1.00 88.38 109 ILE A CA 1
ATOM 806 C C . ILE A 1 109 ? -8.366 -0.980 -7.325 1.00 88.38 109 ILE A C 1
ATOM 808 O O . ILE A 1 109 ? -9.000 -0.214 -8.055 1.00 88.38 109 ILE A O 1
ATOM 812 N N . GLY A 1 110 ? -8.854 -1.418 -6.165 1.00 85.50 110 GLY A N 1
ATOM 813 C CA . GLY A 1 110 ? -10.085 -0.927 -5.551 1.00 85.50 110 GLY A CA 1
ATOM 814 C C . GLY A 1 110 ? -9.982 0.527 -5.069 1.00 85.50 110 GLY A C 1
ATOM 815 O O . GLY A 1 110 ? -8.964 1.190 -5.219 1.00 85.50 110 GLY A O 1
ATOM 816 N N . ASP A 1 111 ? -11.054 1.030 -4.458 1.00 81.19 111 ASP A N 1
ATOM 817 C CA . ASP A 1 111 ? -11.148 2.421 -3.992 1.00 81.19 111 ASP A CA 1
ATOM 818 C C . ASP A 1 111 ? -10.127 2.741 -2.869 1.00 81.19 111 ASP A C 1
ATOM 820 O O . ASP A 1 111 ? -10.267 2.207 -1.761 1.00 81.19 111 ASP A O 1
ATOM 824 N N . PRO A 1 112 ? -9.149 3.645 -3.083 1.00 75.38 112 PRO A N 1
ATOM 825 C CA . PRO A 1 112 ? -8.158 4.029 -2.070 1.00 75.38 112 PRO A CA 1
ATOM 826 C C . PRO A 1 112 ? -8.764 4.661 -0.816 1.00 75.38 112 PRO A C 1
ATOM 828 O O . PRO A 1 112 ? -8.192 4.556 0.270 1.00 75.38 112 PRO A O 1
ATOM 831 N N . ALA A 1 113 ? -9.954 5.267 -0.917 1.00 71.25 113 ALA A N 1
ATOM 832 C CA . ALA A 1 113 ? -10.647 5.845 0.235 1.00 71.25 113 ALA A CA 1
ATOM 833 C C . ALA A 1 113 ? -11.027 4.790 1.290 1.00 71.25 113 ALA A C 1
ATOM 835 O O . ALA A 1 113 ? -11.375 5.133 2.422 1.00 71.25 113 ALA A O 1
ATOM 836 N N . THR A 1 114 ? -10.960 3.504 0.939 1.00 65.69 114 THR A N 1
ATOM 837 C CA . THR A 1 114 ? -11.220 2.390 1.856 1.00 65.69 114 THR A CA 1
ATOM 838 C C . THR A 1 114 ? -10.020 2.046 2.748 1.00 65.69 114 THR A C 1
ATOM 840 O O . THR A 1 114 ? -10.202 1.494 3.833 1.00 65.69 114 THR A O 1
ATOM 843 N N . VAL A 1 115 ? -8.801 2.440 2.358 1.00 62.56 115 VAL A N 1
ATOM 844 C CA . VAL A 1 115 ? -7.547 1.955 2.968 1.00 62.56 115 VAL A CA 1
ATOM 845 C C . VAL A 1 115 ? -6.697 3.011 3.663 1.00 62.56 115 VAL A C 1
ATOM 847 O O . VAL A 1 115 ? -5.642 2.643 4.167 1.00 62.56 115 VAL A O 1
ATOM 850 N N . GLY A 1 116 ? -7.162 4.263 3.760 1.00 54.16 116 GLY A N 1
ATOM 851 C CA . GLY A 1 116 ? -6.691 5.318 4.679 1.00 54.16 116 GLY A CA 1
ATOM 852 C C . GLY A 1 116 ? -5.169 5.433 4.865 1.00 54.16 116 GLY A C 1
ATOM 853 O O . GLY A 1 116 ? -4.533 6.301 4.279 1.00 54.16 116 GLY A O 1
ATOM 854 N N . PHE A 1 117 ? -4.594 4.564 5.696 1.00 53.6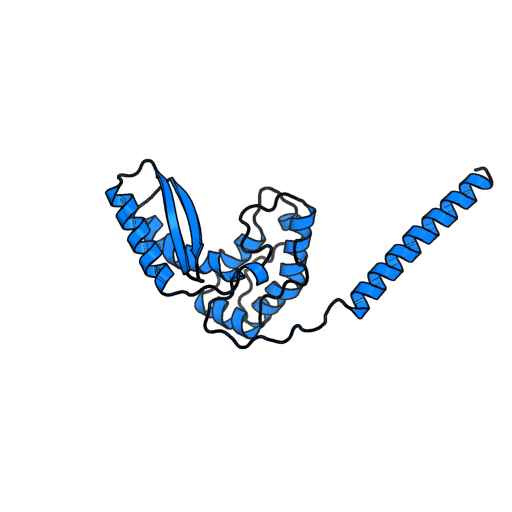6 117 PHE A N 1
ATOM 855 C CA . PHE A 1 117 ? -3.162 4.486 6.010 1.00 53.66 117 PHE A CA 1
ATOM 856 C C . PHE A 1 117 ? -2.277 3.694 5.029 1.00 53.66 117 PHE A C 1
ATOM 858 O O . PHE A 1 117 ? -1.089 3.979 4.952 1.00 53.66 117 PHE A O 1
ATOM 865 N N . ALA A 1 118 ? -2.797 2.707 4.289 1.00 53.41 118 ALA A N 1
ATOM 866 C CA . ALA A 1 118 ? -1.953 1.812 3.479 1.00 53.41 118 ALA A CA 1
ATOM 867 C C . ALA A 1 118 ? -1.463 2.455 2.169 1.00 53.41 118 ALA A C 1
ATOM 869 O O . ALA A 1 118 ? -0.449 2.037 1.619 1.00 53.41 118 ALA A O 1
ATOM 870 N N . TYR A 1 119 ? -2.167 3.484 1.688 1.00 51.16 119 TYR A N 1
ATOM 871 C CA . TYR A 1 119 ? -1.833 4.178 0.442 1.00 51.16 119 TYR A CA 1
ATOM 872 C C . TYR A 1 119 ? -0.942 5.415 0.658 1.00 51.16 119 TYR A C 1
ATOM 874 O O . TYR A 1 119 ? -0.325 5.905 -0.281 1.00 51.16 119 TYR A O 1
ATOM 882 N N . GLN A 1 120 ? -0.851 5.934 1.887 1.00 57.88 120 GLN A N 1
ATOM 883 C CA . GLN A 1 120 ? -0.061 7.127 2.197 1.00 57.88 120 GLN A CA 1
ATOM 884 C C . GLN A 1 120 ? 1.403 6.727 2.465 1.00 57.88 120 GLN A C 1
ATOM 886 O O . GLN A 1 120 ? 1.667 6.033 3.449 1.00 57.88 120 GLN A O 1
ATOM 891 N N . PRO A 1 121 ? 2.374 7.164 1.638 1.00 52.19 121 PRO A N 1
ATOM 892 C CA . PRO A 1 121 ? 3.787 6.837 1.846 1.00 52.19 121 PRO A CA 1
ATOM 893 C C . PRO A 1 121 ? 4.383 7.539 3.076 1.00 52.19 121 PRO A C 1
ATOM 895 O O . PRO A 1 121 ? 5.450 7.157 3.554 1.00 52.19 121 PRO A O 1
ATOM 898 N N . ILE A 1 122 ? 3.707 8.565 3.602 1.00 60.12 122 ILE A N 1
ATOM 899 C CA . ILE A 1 122 ? 4.190 9.383 4.712 1.00 60.12 122 ILE A CA 1
ATOM 900 C C . ILE A 1 122 ? 3.142 9.379 5.822 1.00 60.12 122 ILE A C 1
ATOM 902 O O . ILE A 1 122 ? 2.035 9.876 5.648 1.00 60.12 122 ILE A O 1
ATOM 906 N N . ILE A 1 123 ? 3.521 8.847 6.987 1.00 67.75 123 ILE A N 1
ATOM 907 C CA . ILE A 1 123 ? 2.775 9.033 8.231 1.00 67.75 123 ILE A CA 1
ATOM 908 C C . ILE A 1 123 ? 3.488 10.089 9.078 1.00 67.75 123 ILE A C 1
ATOM 910 O O . ILE A 1 123 ? 4.547 9.835 9.677 1.00 67.75 123 ILE A O 1
ATOM 914 N N . GLU A 1 124 ? 2.901 11.281 9.123 1.00 70.44 124 GLU A N 1
ATOM 915 C CA . GLU A 1 124 ? 3.524 12.477 9.686 1.00 70.44 124 GLU A CA 1
ATOM 916 C C . GLU A 1 124 ? 3.504 12.474 11.217 1.00 70.44 124 GLU A C 1
ATOM 918 O O . GLU A 1 124 ? 4.455 12.933 11.860 1.00 70.44 124 GLU A O 1
ATOM 923 N N . SER A 1 125 ? 2.456 11.911 11.823 1.00 80.75 125 SER A N 1
ATOM 924 C CA . SER A 1 125 ? 2.226 12.019 13.263 1.00 80.75 125 SER A CA 1
ATOM 925 C C . SER A 1 125 ? 2.319 10.683 14.019 1.00 80.75 125 SER A C 1
ATOM 927 O O . SER A 1 125 ? 1.939 9.625 13.513 1.00 80.75 125 SER A O 1
ATOM 929 N N . PRO A 1 126 ? 2.740 10.699 15.301 1.00 80.25 126 PRO A N 1
ATOM 930 C CA . PRO A 1 126 ? 2.646 9.522 16.169 1.00 80.25 126 PRO A CA 1
ATOM 931 C C . PRO A 1 126 ? 1.218 8.973 16.320 1.00 80.25 126 PRO A C 1
ATOM 933 O O . PRO A 1 126 ? 1.044 7.780 16.555 1.00 80.25 126 PRO A O 1
ATOM 936 N N . ALA A 1 127 ? 0.197 9.829 16.199 1.00 79.69 127 ALA A N 1
ATOM 937 C CA . ALA A 1 127 ? -1.202 9.426 16.305 1.00 79.69 127 ALA A CA 1
ATOM 938 C C . ALA A 1 127 ? -1.624 8.553 15.116 1.00 79.69 127 ALA A C 1
ATOM 940 O O . ALA A 1 127 ? -2.188 7.481 15.314 1.00 79.69 127 ALA A O 1
ATOM 941 N N . GLU A 1 128 ? -1.287 8.964 13.896 1.00 75.75 128 GLU A N 1
ATOM 942 C CA . GLU A 1 128 ? -1.542 8.174 12.689 1.00 75.75 128 GLU A CA 1
ATOM 943 C C . GLU A 1 128 ? -0.781 6.844 12.706 1.00 75.75 128 GLU A C 1
ATOM 945 O O . GLU A 1 128 ? -1.327 5.820 12.309 1.00 75.75 128 GLU A O 1
ATOM 950 N N . ARG A 1 129 ? 0.438 6.808 13.259 1.00 78.56 129 ARG A N 1
ATOM 951 C CA . ARG A 1 129 ? 1.187 5.549 13.420 1.00 78.56 129 ARG A CA 1
ATOM 952 C C . ARG A 1 129 ? 0.513 4.572 14.377 1.00 78.56 129 ARG A C 1
ATOM 954 O O . ARG A 1 129 ? 0.494 3.370 14.124 1.00 78.56 129 ARG A O 1
ATOM 961 N N . LEU A 1 130 ? -0.057 5.077 15.471 1.00 80.81 130 LEU A N 1
ATOM 962 C CA . LEU A 1 130 ? -0.847 4.258 16.392 1.00 80.81 130 LEU A CA 1
ATOM 963 C C . LEU A 1 130 ? -2.150 3.770 15.751 1.00 80.81 130 LEU A C 1
ATOM 965 O O . LEU A 1 130 ? -2.570 2.649 16.029 1.00 80.81 130 LEU A O 1
ATOM 969 N N . LEU A 1 131 ? -2.766 4.575 14.881 1.00 78.25 131 LEU A N 1
ATOM 970 C CA . LEU A 1 131 ? -3.929 4.148 14.101 1.00 78.25 131 LEU A CA 1
ATOM 971 C C . LEU A 1 131 ? -3.551 3.049 13.099 1.00 78.25 131 LEU A C 1
ATOM 973 O O . LEU A 1 131 ? -4.248 2.040 13.035 1.00 78.25 131 LEU A O 1
ATOM 977 N N . ALA A 1 132 ? -2.422 3.182 12.397 1.00 76.62 132 ALA A N 1
ATOM 978 C CA . ALA A 1 132 ? -1.901 2.139 11.516 1.00 76.62 132 ALA A CA 1
ATOM 979 C C . ALA A 1 132 ? -1.623 0.831 12.280 1.00 76.62 132 ALA A C 1
ATOM 981 O O . ALA A 1 132 ? -2.018 -0.240 11.823 1.00 76.62 132 ALA A O 1
ATOM 982 N N . TYR A 1 133 ? -1.030 0.912 13.479 1.00 79.75 133 TYR A N 1
ATOM 983 C CA . TYR A 1 133 ? -0.840 -0.248 14.357 1.00 79.75 133 TYR A CA 1
ATOM 984 C C . TYR A 1 133 ? -2.168 -0.905 14.756 1.00 79.75 133 TYR A C 1
ATOM 986 O O . TYR A 1 133 ? -2.295 -2.128 14.688 1.00 79.75 133 TYR A O 1
ATOM 994 N N . ASP A 1 134 ? -3.164 -0.116 15.172 1.00 79.25 134 ASP A N 1
ATOM 995 C CA . ASP A 1 134 ? -4.475 -0.644 15.566 1.00 79.25 134 ASP A CA 1
ATOM 996 C C . ASP A 1 134 ? -5.166 -1.346 14.394 1.00 79.25 134 ASP A C 1
ATOM 998 O O . ASP A 1 134 ? -5.694 -2.448 14.558 1.00 79.25 134 ASP A O 1
ATOM 1002 N N . VAL A 1 135 ? -5.101 -0.749 13.198 1.00 75.81 135 VAL A N 1
ATOM 1003 C CA . VAL A 1 135 ? -5.626 -1.353 11.970 1.00 75.81 135 VAL A CA 1
ATOM 1004 C C . VAL A 1 135 ? -4.921 -2.676 11.676 1.00 75.81 135 VAL A C 1
ATOM 1006 O O . VAL A 1 135 ? -5.589 -3.696 11.496 1.00 75.81 135 VAL A O 1
ATOM 1009 N N . ALA A 1 136 ? -3.586 -2.683 11.679 1.00 77.75 136 ALA A N 1
ATOM 1010 C CA . ALA A 1 136 ? -2.812 -3.884 11.406 1.00 77.75 136 ALA A CA 1
ATOM 1011 C C . ALA A 1 136 ? -3.134 -5.006 12.401 1.00 77.75 136 ALA A C 1
ATOM 1013 O O . ALA A 1 136 ? -3.428 -6.125 11.999 1.00 77.75 136 ALA A O 1
ATOM 1014 N N . THR A 1 137 ? -3.166 -4.696 13.696 1.00 78.12 137 THR A N 1
ATOM 1015 C CA . THR A 1 137 ? -3.338 -5.699 14.757 1.00 78.12 137 THR A CA 1
ATOM 1016 C C . THR A 1 137 ? -4.758 -6.247 14.842 1.00 78.12 137 THR A C 1
ATOM 1018 O O . THR A 1 137 ? -4.945 -7.415 15.169 1.00 78.12 137 THR A O 1
ATOM 1021 N N . ARG A 1 138 ? -5.778 -5.422 14.582 1.00 75.75 138 ARG A N 1
ATOM 1022 C CA . ARG A 1 138 ? -7.177 -5.852 14.720 1.00 75.75 138 ARG A CA 1
ATOM 1023 C C . ARG A 1 138 ? -7.767 -6.454 13.455 1.00 75.75 138 ARG A C 1
ATOM 1025 O O . ARG A 1 138 ? -8.729 -7.205 13.569 1.00 75.75 138 ARG A O 1
ATOM 1032 N N . TRP A 1 139 ? -7.229 -6.113 12.285 1.00 72.88 139 TRP A N 1
ATOM 1033 C CA . TRP A 1 139 ? -7.864 -6.451 11.010 1.00 72.88 139 TRP A CA 1
ATOM 1034 C C . TRP A 1 139 ? -6.936 -7.212 10.072 1.00 72.88 139 TRP A C 1
ATOM 1036 O O . TRP A 1 139 ? -7.314 -8.273 9.590 1.00 72.88 139 TRP A O 1
ATOM 1046 N N . LEU A 1 140 ? -5.725 -6.703 9.833 1.00 74.25 140 LEU A N 1
ATOM 1047 C CA . LEU A 1 140 ? -4.830 -7.284 8.828 1.00 74.25 140 LEU A CA 1
ATOM 1048 C C . LEU A 1 140 ? -4.140 -8.554 9.332 1.00 74.25 140 LEU A C 1
ATOM 1050 O O . LEU A 1 140 ? -4.174 -9.578 8.664 1.00 74.25 140 LEU A O 1
ATOM 1054 N N . LEU A 1 141 ? -3.555 -8.518 10.528 1.00 76.81 141 LEU A N 1
ATOM 1055 C CA . LEU A 1 141 ? -2.792 -9.641 11.069 1.00 76.81 141 LEU A CA 1
ATOM 1056 C C . LEU A 1 141 ? -3.657 -10.879 11.343 1.00 76.81 141 LEU A C 1
ATOM 1058 O O . LEU A 1 141 ? -3.274 -11.936 10.858 1.00 76.81 141 LEU A O 1
ATOM 1062 N N . PRO A 1 142 ? -4.832 -10.798 12.005 1.00 76.31 142 PRO A N 1
ATOM 1063 C CA . PRO A 1 142 ? -5.676 -11.981 12.210 1.00 76.31 142 PRO A CA 1
ATOM 1064 C C . PRO A 1 142 ? -6.177 -12.590 10.896 1.00 76.31 142 PRO A C 1
ATOM 1066 O O . PRO A 1 142 ? -6.363 -13.799 10.793 1.00 76.31 142 PRO A O 1
ATOM 1069 N N . CYS A 1 143 ? -6.398 -11.740 9.891 1.00 74.44 143 CYS A N 1
ATOM 1070 C CA . CYS A 1 143 ? -6.765 -12.155 8.546 1.00 74.44 143 CYS A CA 1
ATOM 1071 C C . CYS A 1 143 ? -5.646 -12.982 7.898 1.00 74.44 143 CYS A C 1
ATOM 1073 O O . CYS A 1 143 ? -5.872 -14.113 7.479 1.00 74.44 143 CYS A O 1
ATOM 1075 N N . ILE A 1 144 ? -4.438 -12.423 7.858 1.00 74.94 144 ILE A N 1
ATOM 1076 C CA . ILE A 1 144 ? -3.264 -13.039 7.235 1.00 74.94 144 ILE A CA 1
ATOM 1077 C C . ILE A 1 144 ? -2.839 -14.305 8.007 1.00 74.94 144 ILE A C 1
ATOM 1079 O O . ILE A 1 144 ? -2.475 -15.309 7.402 1.00 74.94 144 ILE A O 1
ATOM 1083 N N . GLU A 1 145 ? -2.959 -14.297 9.338 1.00 80.00 145 GLU A N 1
ATOM 1084 C CA . GLU A 1 145 ? -2.741 -15.461 10.211 1.00 80.00 145 GLU A CA 1
ATOM 1085 C C . GLU A 1 145 ? -3.694 -16.610 9.907 1.00 80.00 145 GLU A C 1
ATOM 1087 O O . GLU A 1 145 ? -3.257 -17.752 9.812 1.00 80.00 145 GLU A O 1
ATOM 1092 N N . GLY A 1 146 ? -4.980 -16.317 9.698 1.00 76.31 146 GLY A N 1
ATOM 1093 C CA . GLY A 1 146 ? -5.976 -17.328 9.340 1.00 76.31 146 GLY A CA 1
ATOM 1094 C C . GLY A 1 146 ? -5.715 -18.033 8.003 1.00 76.31 146 GLY A C 1
ATOM 1095 O O . GLY A 1 146 ? -6.355 -19.047 7.739 1.00 76.31 146 GLY A O 1
ATOM 1096 N N . HIS A 1 147 ? -4.786 -17.515 7.194 1.00 75.50 147 HIS A N 1
ATOM 1097 C CA . HIS A 1 147 ? -4.400 -18.045 5.886 1.00 75.50 147 HIS A CA 1
ATOM 1098 C C . HIS A 1 147 ? -2.925 -18.471 5.833 1.00 75.50 147 HIS A C 1
ATOM 1100 O O . HIS A 1 147 ? -2.360 -18.571 4.749 1.00 75.50 147 HIS A O 1
ATOM 1106 N N . ASP A 1 148 ? -2.288 -18.696 6.991 1.00 79.19 148 ASP A N 1
ATOM 1107 C CA . ASP A 1 148 ? -0.894 -19.153 7.100 1.00 79.19 148 ASP A CA 1
ATOM 1108 C C . ASP A 1 148 ? 0.125 -18.262 6.351 1.00 79.19 148 ASP A C 1
ATOM 1110 O O . ASP A 1 148 ? 1.203 -18.708 5.961 1.00 79.19 148 ASP A O 1
ATOM 1114 N N . ALA A 1 149 ? -0.196 -16.975 6.192 1.00 75.19 149 ALA A N 1
ATOM 1115 C CA . ALA A 1 149 ? 0.584 -16.001 5.428 1.00 75.19 149 ALA A CA 1
ATOM 1116 C C . ALA A 1 149 ? 1.323 -14.987 6.326 1.00 75.19 149 ALA A C 1
ATOM 1118 O O . ALA A 1 149 ? 1.757 -13.930 5.869 1.00 75.19 149 ALA A O 1
ATOM 1119 N N . LEU A 1 150 ? 1.439 -15.248 7.635 1.00 75.12 150 LEU A N 1
ATOM 1120 C CA . LEU A 1 150 ? 2.152 -14.333 8.529 1.00 75.12 150 LEU A CA 1
ATOM 1121 C C . LEU A 1 150 ? 3.660 -14.329 8.242 1.00 75.12 150 LEU A C 1
ATOM 1123 O O . LEU A 1 150 ? 4.250 -15.389 8.029 1.00 75.12 150 LEU A O 1
ATOM 1127 N N . PRO A 1 151 ? 4.321 -13.162 8.334 1.00 72.12 151 PRO A N 1
ATOM 1128 C CA . PRO A 1 151 ? 5.774 -13.115 8.327 1.00 72.12 151 PRO A CA 1
ATOM 1129 C C . PRO A 1 151 ? 6.351 -13.747 9.603 1.00 72.12 151 PRO A C 1
ATOM 1131 O O . PRO A 1 151 ? 5.730 -13.710 10.667 1.00 72.12 151 PRO A O 1
ATOM 1134 N N . ASP A 1 152 ? 7.603 -14.212 9.523 1.00 75.94 152 ASP A N 1
ATOM 1135 C CA . ASP A 1 152 ? 8.351 -14.790 10.657 1.00 75.94 152 ASP A CA 1
ATOM 1136 C C . ASP A 1 152 ? 8.398 -13.874 11.892 1.00 75.94 152 ASP A C 1
ATOM 1138 O O . ASP A 1 152 ? 8.510 -14.335 13.030 1.00 75.94 152 ASP A O 1
ATOM 1142 N N . VAL A 1 153 ? 8.351 -12.557 11.670 1.00 78.06 153 VAL A N 1
ATOM 1143 C CA . VAL A 1 153 ? 8.350 -11.549 12.728 1.00 78.06 153 VAL A CA 1
ATOM 1144 C C . VAL A 1 153 ? 7.191 -10.589 12.515 1.00 78.06 153 VAL A C 1
ATOM 1146 O O . VAL A 1 153 ? 7.200 -9.776 11.592 1.00 78.06 153 VAL A O 1
ATOM 1149 N N . VAL A 1 154 ? 6.224 -10.643 13.429 1.00 79.50 154 VAL A N 1
ATOM 1150 C CA . VAL A 1 154 ? 5.137 -9.667 13.518 1.00 79.50 154 VAL A CA 1
ATOM 1151 C C . VAL A 1 154 ? 5.630 -8.437 14.292 1.00 79.50 154 VAL A C 1
ATOM 1153 O O . VAL A 1 154 ? 6.043 -8.576 15.450 1.00 79.50 154 VAL A O 1
ATOM 1156 N N . PRO A 1 155 ? 5.600 -7.230 13.701 1.00 78.50 155 PRO A N 1
ATOM 1157 C CA . PRO A 1 155 ? 6.074 -6.030 14.376 1.00 78.50 155 PRO A CA 1
ATOM 1158 C C . PRO A 1 155 ? 5.211 -5.639 15.580 1.00 78.50 155 PRO A C 1
ATOM 1160 O O . PRO A 1 155 ? 3.984 -5.753 15.559 1.00 78.50 155 PRO A O 1
ATOM 1163 N N . GLY A 1 156 ? 5.848 -5.118 16.628 1.00 84.88 156 GLY A N 1
ATOM 1164 C CA . GLY A 1 156 ? 5.156 -4.627 17.816 1.00 84.88 156 GLY A CA 1
ATOM 1165 C C . GLY A 1 156 ? 4.830 -3.135 17.740 1.00 84.88 156 GLY A C 1
ATOM 1166 O O . GLY A 1 156 ? 5.309 -2.402 16.879 1.00 84.88 156 GLY A O 1
ATOM 1167 N N . VAL A 1 157 ? 4.087 -2.626 18.729 1.00 84.62 157 VAL A N 1
ATOM 1168 C CA . VAL A 1 157 ? 3.729 -1.192 18.819 1.00 84.62 157 VAL A CA 1
ATOM 1169 C C . VAL A 1 157 ? 4.940 -0.247 18.762 1.00 84.62 157 VAL A C 1
ATOM 1171 O O . VAL A 1 157 ? 4.842 0.866 18.255 1.00 84.62 157 VAL A O 1
ATOM 1174 N N . ARG A 1 158 ? 6.103 -0.678 19.272 1.00 85.38 158 ARG A N 1
ATOM 1175 C CA . ARG A 1 158 ? 7.332 0.130 19.253 1.00 85.38 158 ARG A CA 1
ATOM 1176 C C . ARG A 1 158 ? 7.850 0.355 17.838 1.00 85.38 158 ARG A C 1
ATOM 1178 O O . ARG A 1 158 ? 8.342 1.443 17.566 1.00 85.38 158 ARG A O 1
ATOM 1185 N N . ASP A 1 159 ? 7.708 -0.637 16.966 1.00 83.38 159 ASP A N 1
ATOM 1186 C CA . ASP A 1 159 ? 8.134 -0.546 15.572 1.00 83.38 159 ASP A CA 1
ATOM 1187 C C . ASP A 1 159 ? 7.263 0.445 14.801 1.00 83.38 159 ASP A C 1
ATOM 1189 O O . ASP A 1 159 ? 7.762 1.198 13.974 1.00 83.38 159 ASP A O 1
ATOM 1193 N N . TYR A 1 160 ? 5.971 0.523 15.127 1.00 79.94 160 TYR A N 1
ATOM 1194 C CA . TYR A 1 160 ? 5.074 1.522 14.547 1.00 79.94 160 TYR A CA 1
ATOM 1195 C C . TYR A 1 160 ? 5.367 2.942 15.033 1.00 79.94 160 TYR A C 1
ATOM 1197 O O . TYR A 1 160 ? 5.136 3.889 14.299 1.00 79.94 160 TYR A O 1
ATOM 1205 N N . LEU A 1 161 ? 5.883 3.135 16.249 1.00 82.50 161 LEU A N 1
ATOM 1206 C CA . LEU A 1 161 ? 6.186 4.478 16.759 1.00 82.50 161 LEU A CA 1
ATOM 1207 C C . LEU A 1 161 ? 7.468 5.089 16.170 1.00 82.50 161 LEU A C 1
ATOM 1209 O O . LEU A 1 161 ? 7.662 6.305 16.282 1.00 82.50 161 LEU A O 1
ATOM 1213 N N . ASP A 1 162 ? 8.326 4.286 15.539 1.00 81.50 162 ASP A N 1
ATOM 1214 C CA . ASP A 1 162 ? 9.539 4.773 14.889 1.00 81.50 162 ASP A CA 1
ATOM 1215 C C . ASP A 1 162 ? 9.195 5.573 13.624 1.00 81.50 162 ASP A C 1
ATOM 1217 O O . ASP A 1 162 ? 8.608 5.066 12.675 1.00 81.50 162 ASP A O 1
ATOM 1221 N N . ALA A 1 163 ? 9.595 6.846 13.597 1.00 72.25 163 ALA A N 1
ATOM 1222 C CA . ALA A 1 163 ? 9.373 7.731 12.454 1.00 72.25 163 ALA A CA 1
ATOM 1223 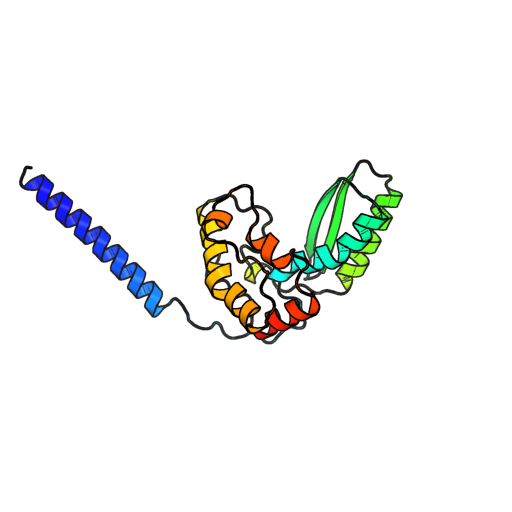C C . ALA A 1 163 ? 10.130 7.332 11.190 1.00 72.25 163 ALA A C 1
ATOM 1225 O O . ALA A 1 163 ? 9.829 7.843 10.117 1.00 72.25 163 ALA A O 1
ATOM 1226 N N . ARG A 1 164 ? 11.141 6.475 11.326 1.00 70.12 164 ARG A N 1
ATOM 1227 C CA . ARG A 1 164 ? 11.989 6.029 10.221 1.00 70.12 164 ARG A CA 1
ATOM 1228 C C . ARG A 1 164 ? 11.559 4.682 9.654 1.00 70.12 164 ARG A C 1
ATOM 1230 O O . ARG A 1 164 ? 12.214 4.205 8.734 1.00 70.12 164 ARG A O 1
ATOM 1237 N N . ARG A 1 165 ? 10.519 4.055 10.211 1.00 67.62 165 ARG A N 1
ATOM 1238 C CA . ARG A 1 165 ? 10.033 2.746 9.774 1.00 67.62 165 ARG A CA 1
ATOM 1239 C C . ARG A 1 165 ? 8.611 2.857 9.251 1.00 67.62 165 ARG A C 1
ATOM 1241 O O . ARG A 1 165 ? 7.730 3.379 9.928 1.00 67.62 165 ARG A O 1
ATOM 1248 N N . ALA A 1 166 ? 8.393 2.313 8.061 1.00 67.62 166 ALA A N 1
ATOM 1249 C CA . ALA A 1 166 ? 7.066 2.098 7.507 1.00 67.62 166 ALA A CA 1
ATOM 1250 C C . ALA A 1 166 ? 6.630 0.667 7.842 1.00 67.62 166 ALA A C 1
ATOM 1252 O O . ALA A 1 166 ? 6.530 -0.197 6.988 1.00 67.62 166 ALA A O 1
ATOM 1253 N N . THR A 1 167 ? 6.418 0.379 9.122 1.00 70.44 167 THR A N 1
ATOM 1254 C CA . THR A 1 167 ? 6.244 -1.000 9.609 1.00 70.44 167 THR A CA 1
ATOM 1255 C C . THR A 1 167 ? 5.050 -1.741 8.979 1.00 70.44 167 THR A C 1
ATOM 1257 O O . THR A 1 167 ? 5.071 -2.962 8.846 1.00 70.44 167 THR A O 1
ATOM 1260 N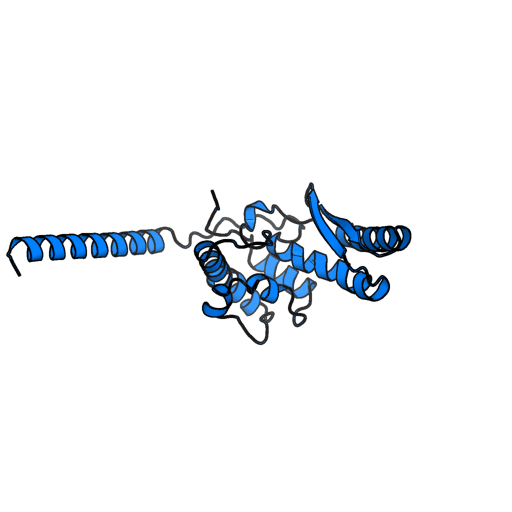 N . TRP A 1 168 ? 4.010 -1.018 8.551 1.00 64.69 168 TRP A N 1
ATOM 1261 C CA . TRP A 1 168 ? 2.894 -1.593 7.785 1.00 64.69 168 TRP A CA 1
ATOM 1262 C C . TRP A 1 168 ? 3.295 -1.970 6.352 1.00 64.69 168 TRP A C 1
ATOM 1264 O O . TRP A 1 168 ? 2.761 -2.922 5.800 1.00 64.69 168 TRP A O 1
ATOM 1274 N N . PHE A 1 169 ? 4.236 -1.233 5.764 1.00 63.88 169 PHE A N 1
ATOM 1275 C CA . PHE A 1 169 ? 4.799 -1.482 4.440 1.00 63.88 169 PHE A CA 1
ATOM 1276 C C . PHE A 1 169 ? 5.619 -2.775 4.454 1.00 63.88 169 PHE A C 1
ATOM 1278 O O . PHE A 1 169 ? 5.457 -3.625 3.583 1.00 63.88 169 PHE A O 1
ATOM 1285 N N . ASP A 1 170 ? 6.396 -2.989 5.521 1.00 68.56 170 ASP A N 1
ATOM 1286 C CA . ASP A 1 170 ? 7.185 -4.209 5.713 1.00 68.56 170 ASP A CA 1
ATOM 1287 C C . ASP A 1 170 ? 6.317 -5.477 5.771 1.00 68.56 170 ASP A C 1
ATOM 1289 O O . ASP A 1 170 ? 6.746 -6.520 5.291 1.00 68.56 170 ASP A O 1
ATOM 1293 N N . LEU A 1 171 ? 5.091 -5.409 6.310 1.00 67.00 171 LEU A N 1
ATOM 1294 C CA . LEU A 1 171 ? 4.186 -6.568 6.367 1.00 67.00 171 LEU A CA 1
ATOM 1295 C C . LEU A 1 171 ? 3.811 -7.102 4.978 1.00 67.00 171 LEU A C 1
ATOM 1297 O O . LEU A 1 171 ? 3.633 -8.306 4.829 1.00 67.00 171 LEU A O 1
ATOM 1301 N N . TYR A 1 172 ? 3.712 -6.224 3.979 1.00 62.50 172 TYR A N 1
ATOM 1302 C CA . TYR A 1 172 ? 3.313 -6.583 2.615 1.00 62.50 172 TYR A CA 1
ATOM 1303 C C . TYR A 1 172 ? 4.496 -6.747 1.660 1.00 62.50 172 TYR A C 1
ATOM 1305 O O . TYR A 1 172 ? 4.405 -7.485 0.685 1.00 62.50 172 TYR A O 1
ATOM 1313 N N . LEU A 1 173 ? 5.616 -6.076 1.935 1.00 62.16 173 LEU A N 1
ATOM 1314 C CA . LEU A 1 173 ? 6.822 -6.171 1.113 1.00 62.16 173 LEU A CA 1
ATOM 1315 C C . LEU A 1 173 ? 7.691 -7.392 1.401 1.00 62.16 173 LEU A C 1
ATOM 1317 O O . LEU A 1 173 ? 8.579 -7.720 0.594 1.00 62.16 173 LEU A O 1
ATOM 1321 N N . ASN A 1 174 ? 7.520 -8.011 2.571 1.00 55.94 174 ASN A N 1
ATOM 1322 C CA . ASN A 1 174 ? 8.393 -9.094 2.979 1.00 55.94 174 ASN A CA 1
ATOM 1323 C C . ASN A 1 174 ? 8.082 -10.356 2.167 1.00 55.94 174 ASN A C 1
ATOM 1325 O O . ASN A 1 174 ? 6.978 -10.886 2.181 1.00 55.94 174 ASN A O 1
ATOM 1329 N N . ARG A 1 175 ? 9.111 -10.833 1.463 1.00 54.44 175 ARG A N 1
ATOM 1330 C CA . ARG A 1 175 ? 9.110 -11.836 0.379 1.00 54.44 175 ARG A CA 1
ATOM 1331 C C . ARG A 1 175 ? 8.677 -13.249 0.787 1.00 54.44 175 ARG A C 1
ATOM 1333 O O . ARG A 1 175 ? 8.901 -14.186 0.029 1.00 54.44 175 ARG A O 1
ATOM 1340 N N . ALA A 1 176 ? 8.180 -13.421 2.005 1.00 54.41 176 ALA A N 1
ATOM 1341 C CA . ALA A 1 176 ? 7.842 -14.726 2.555 1.00 54.41 176 ALA A CA 1
ATOM 1342 C C . ALA A 1 176 ? 6.496 -15.254 2.037 1.00 54.41 176 ALA A C 1
ATOM 1344 O O . ALA A 1 176 ? 6.255 -16.452 2.138 1.00 54.41 176 ALA A O 1
ATOM 1345 N N . VAL A 1 177 ? 5.655 -14.383 1.468 1.00 67.31 177 VAL A N 1
ATOM 1346 C CA . VAL A 1 177 ? 4.306 -14.722 1.003 1.00 67.31 177 VAL A CA 1
ATOM 1347 C C . VAL A 1 177 ? 4.205 -14.457 -0.497 1.00 67.31 177 VAL A C 1
ATOM 1349 O O . VAL A 1 177 ? 4.623 -13.395 -0.965 1.00 67.31 177 VAL A O 1
ATOM 1352 N N . ASP A 1 178 ? 3.676 -15.423 -1.247 1.00 79.38 178 ASP A N 1
ATOM 1353 C CA . ASP A 1 178 ? 3.323 -15.238 -2.654 1.00 79.38 178 ASP A CA 1
ATOM 1354 C C . ASP A 1 178 ? 2.195 -14.198 -2.787 1.00 79.38 178 ASP A C 1
ATOM 1356 O O . ASP A 1 178 ? 1.311 -14.110 -1.931 1.00 79.38 178 ASP A O 1
ATOM 1360 N N . PHE A 1 179 ? 2.233 -13.368 -3.833 1.00 83.44 179 PHE A N 1
ATOM 1361 C CA . PHE A 1 179 ? 1.237 -12.307 -3.995 1.00 83.44 179 PHE A CA 1
ATOM 1362 C C . PHE A 1 179 ? -0.176 -12.864 -4.202 1.00 83.44 179 PHE A C 1
ATOM 1364 O O . PHE A 1 179 ? -1.122 -12.279 -3.677 1.00 83.44 179 PHE A O 1
ATOM 1371 N N . GLU A 1 180 ? -0.332 -13.976 -4.922 1.00 84.12 180 GLU A N 1
ATOM 1372 C CA . GLU A 1 180 ? -1.648 -14.574 -5.157 1.00 84.12 180 GLU A CA 1
ATOM 1373 C C . GLU A 1 180 ? -2.215 -15.158 -3.861 1.00 84.12 180 GLU A C 1
ATOM 1375 O O . GLU A 1 180 ? -3.373 -14.901 -3.534 1.00 84.12 180 GLU A O 1
ATOM 1380 N N . ASP A 1 181 ? -1.381 -15.827 -3.056 1.00 80.62 181 ASP A N 1
ATOM 1381 C CA . ASP A 1 181 ? -1.779 -16.325 -1.730 1.00 80.62 181 ASP A CA 1
ATOM 1382 C C . ASP A 1 181 ? -2.223 -15.171 -0.815 1.00 80.62 181 ASP A C 1
ATOM 1384 O O . ASP A 1 181 ? -3.247 -15.244 -0.131 1.00 80.62 181 ASP A O 1
ATOM 1388 N N . LEU A 1 182 ? -1.479 -14.061 -0.835 1.00 80.00 182 LEU A N 1
ATOM 1389 C CA . LEU A 1 182 ? -1.817 -12.850 -0.094 1.00 80.00 182 LEU A CA 1
ATOM 1390 C C . LEU A 1 182 ? -3.117 -12.206 -0.604 1.00 80.00 182 LEU A C 1
ATOM 1392 O O . LEU A 1 182 ? -3.924 -11.736 0.200 1.00 80.00 182 LEU A O 1
ATOM 1396 N N . LEU A 1 183 ? -3.322 -12.158 -1.920 1.00 83.31 183 LEU A N 1
ATOM 1397 C CA . LEU A 1 183 ? -4.508 -11.588 -2.553 1.00 83.31 183 LEU A CA 1
ATOM 1398 C C . LEU A 1 183 ? -5.761 -12.401 -2.222 1.00 83.31 183 LEU A C 1
ATOM 1400 O O . LEU A 1 183 ? -6.788 -11.814 -1.870 1.00 83.31 183 LEU A O 1
ATOM 1404 N N . ASP A 1 184 ? -5.674 -13.724 -2.295 1.00 82.38 184 ASP A N 1
ATOM 1405 C CA . ASP A 1 184 ? -6.772 -14.629 -1.969 1.00 82.38 184 ASP A CA 1
ATOM 1406 C C . ASP A 1 184 ? -7.107 -14.572 -0.478 1.00 82.38 184 ASP A C 1
ATOM 1408 O O . ASP A 1 184 ? -8.258 -14.292 -0.127 1.00 82.38 184 ASP A O 1
ATOM 1412 N N . ALA A 1 185 ? -6.098 -14.663 0.397 1.00 78.94 185 ALA A N 1
ATOM 1413 C CA . ALA A 1 185 ? -6.278 -14.458 1.833 1.00 78.94 185 ALA A CA 1
ATOM 1414 C C . ALA A 1 185 ? -6.966 -13.120 2.119 1.00 78.94 185 ALA A C 1
ATOM 1416 O O . ALA A 1 185 ? -7.923 -13.021 2.891 1.00 78.94 185 ALA A O 1
ATOM 1417 N N . ARG A 1 186 ? -6.515 -12.056 1.446 1.00 79.69 186 ARG A N 1
ATOM 1418 C CA . ARG A 1 186 ? -7.064 -10.723 1.650 1.00 79.69 186 ARG A CA 1
ATOM 1419 C C . ARG A 1 186 ? -8.505 -10.606 1.170 1.00 79.69 186 ARG A C 1
ATOM 1421 O O . ARG A 1 186 ? -9.280 -9.907 1.826 1.00 79.69 186 ARG A O 1
ATOM 1428 N N . ARG A 1 187 ? -8.875 -11.246 0.061 1.00 80.12 187 ARG A N 1
ATOM 1429 C CA . ARG A 1 187 ? -10.256 -11.267 -0.450 1.00 80.12 187 ARG A CA 1
ATOM 1430 C C . ARG A 1 187 ? -11.203 -11.969 0.521 1.00 80.12 187 ARG A C 1
ATOM 1432 O O . ARG A 1 187 ? -12.289 -11.441 0.774 1.00 80.12 187 ARG A O 1
ATOM 1439 N N . ASP A 1 188 ? -10.769 -13.072 1.121 1.00 77.62 188 ASP A N 1
ATOM 1440 C CA . ASP A 1 188 ? -11.569 -13.855 2.073 1.00 77.62 188 ASP A CA 1
ATOM 1441 C C . ASP A 1 188 ? -11.853 -13.101 3.377 1.00 77.62 188 ASP A C 1
ATOM 1443 O O . ASP A 1 188 ? -12.912 -13.249 3.992 1.00 77.62 188 ASP A O 1
ATOM 1447 N N . CYS A 1 189 ? -10.961 -12.191 3.760 1.00 75.38 189 CYS A N 1
ATOM 1448 C CA . CYS A 1 189 ? -11.145 -11.341 4.933 1.00 75.38 189 CYS A CA 1
ATOM 1449 C C . CYS A 1 189 ? -12.160 -10.204 4.747 1.00 75.38 189 CYS A C 1
ATOM 1451 O O . CYS A 1 189 ? -12.423 -9.446 5.686 1.00 75.38 189 CYS A O 1
ATOM 1453 N N . GLY A 1 190 ? -12.744 -10.070 3.554 1.00 68.62 190 GLY A N 1
ATOM 1454 C CA . GLY A 1 190 ? -13.707 -9.024 3.239 1.00 68.62 190 GLY A CA 1
ATOM 1455 C C . GLY A 1 190 ? -13.054 -7.661 2.982 1.00 68.62 190 GLY A C 1
ATOM 1456 O O . GLY A 1 190 ? -11.831 -7.536 2.905 1.00 68.62 190 GLY A O 1
ATOM 1457 N N . PRO A 1 191 ? -13.850 -6.597 2.795 1.00 64.06 191 PRO A N 1
ATOM 1458 C CA . PRO A 1 191 ? -13.316 -5.310 2.374 1.00 64.06 191 PRO A CA 1
ATOM 1459 C C . PRO A 1 191 ? -12.329 -4.737 3.409 1.00 64.06 191 PRO A C 1
ATOM 1461 O O . PRO A 1 191 ? -12.546 -4.895 4.613 1.00 64.06 191 PRO A O 1
ATOM 1464 N N . PRO A 1 192 ? -11.261 -4.031 2.982 1.00 59.06 192 PRO A N 1
ATOM 1465 C CA . PRO A 1 192 ? -10.503 -3.148 3.862 1.00 59.06 192 PRO A CA 1
ATOM 1466 C C . PRO A 1 192 ? -11.431 -2.041 4.315 1.00 59.06 192 PRO A C 1
ATOM 1468 O O . PRO A 1 192 ? -11.542 -0.993 3.699 1.00 59.06 192 PRO A O 1
ATOM 1471 N N . THR A 1 193 ? -12.180 -2.276 5.371 1.00 56.56 193 THR A N 1
ATOM 1472 C CA . THR A 1 193 ? -12.902 -1.202 6.014 1.00 56.56 193 THR A CA 1
ATOM 1473 C C . THR A 1 193 ? -12.127 -0.819 7.244 1.00 56.56 193 THR A C 1
ATOM 1475 O O . THR A 1 193 ? -12.267 -1.443 8.295 1.00 56.56 193 THR A O 1
ATOM 1478 N N . GLN A 1 194 ? -11.286 0.203 7.110 1.00 57.75 194 GLN A N 1
ATOM 1479 C CA . GLN A 1 194 ? -10.701 0.818 8.288 1.00 57.75 194 GLN A CA 1
ATOM 1480 C C . GLN A 1 194 ? -11.830 1.468 9.106 1.00 57.75 194 GLN A C 1
ATOM 1482 O O . GLN A 1 194 ? -12.665 2.186 8.547 1.00 57.75 194 GLN A O 1
ATOM 1487 N N . PRO A 1 195 ? -11.890 1.242 10.431 1.00 53.12 195 PRO A N 1
ATOM 1488 C CA . PRO A 1 195 ? -12.911 1.850 11.287 1.00 53.12 195 PRO A CA 1
ATOM 1489 C C . PRO A 1 195 ? -12.720 3.368 11.441 1.00 53.12 195 PRO A C 1
ATOM 1491 O O . PRO A 1 195 ? -13.574 4.050 12.007 1.00 53.12 195 PRO A O 1
ATOM 1494 N N . TYR A 1 196 ? -11.608 3.899 10.931 1.00 55.22 196 TYR A N 1
ATOM 1495 C CA . TYR A 1 196 ? -11.224 5.296 11.009 1.00 55.22 196 TYR A CA 1
ATOM 1496 C C . TYR A 1 196 ? -11.289 5.913 9.609 1.00 55.22 196 TYR A C 1
ATOM 1498 O O . TYR A 1 196 ? -10.594 5.468 8.701 1.00 55.22 196 TYR A O 1
ATOM 1506 N N . ARG A 1 197 ? -12.114 6.949 9.433 1.00 49.38 197 ARG A N 1
ATOM 1507 C CA . ARG A 1 197 ? -11.980 7.873 8.300 1.00 49.38 197 ARG A CA 1
ATOM 1508 C C . ARG A 1 197 ? -11.116 9.037 8.761 1.00 49.38 197 ARG A C 1
ATOM 1510 O O . ARG A 1 197 ? -11.472 9.689 9.742 1.00 49.38 197 ARG A O 1
ATOM 1517 N N . LEU A 1 198 ? -10.003 9.278 8.075 1.00 42.62 198 LEU A N 1
ATOM 1518 C CA . LEU A 1 198 ? -9.285 10.543 8.193 1.00 42.62 198 LEU A CA 1
ATOM 1519 C C . LEU A 1 198 ? -10.192 11.621 7.577 1.00 42.62 198 LEU A C 1
ATOM 1521 O O . LEU A 1 198 ? -10.645 11.464 6.442 1.00 42.62 198 LEU A O 1
ATOM 1525 N N . LEU A 1 199 ? -10.565 12.614 8.387 1.00 40.12 199 LEU A N 1
ATOM 1526 C CA . LEU A 1 199 ? -11.366 13.773 7.978 1.00 40.12 199 LEU A CA 1
ATOM 1527 C C . LEU A 1 199 ? -10.464 14.868 7.420 1.00 40.12 199 LEU A C 1
ATOM 1529 O O . LEU A 1 199 ? -9.385 15.071 8.018 1.00 40.12 199 LEU A O 1
#

Foldseek 3Di:
DDPVVVVVVVVVVVVVVVVVVVVVVCCVVPVDDPDPFDDPPVAFAQLCVVLLLCVQQVVLCVVLVWDADKDWDADQQFIFIAGPGTPDDPVSRVVNRCRSSVSRVVGGYDDVQQAALSPDPADPDLVVLVLLVVLCVVQVVVLCVVLVNFDPDDDDSVQSNDRVHPSSSCRSPPPSGDSVSSRVSQVVSGHSHRPDRDD

Secondary structure (DSSP, 8-state):
--HHHHHHHHHHHHHHHHHHHHHHHHHHHHTTPPPP-----SSBPGGGHHHHHHHHHHHHHHHH---EEEEEEEETTEEEEEEEEESS-HHHHHHHHHHHHHHHTT-BB--GGGTTTSS-S---SHHHHHHHHHHIIIIIHHHHHTTT---SSPPPHHHHH-TT--HHHHHHH-TTS-HHHHHHHHHHT-----S----

pLDDT: mean 75.51, std 12.74, range [40.12, 95.94]